Protein AF-0000000073348217 (afdb_homodimer)

InterPro domains:
  IPR054722 Retrovirus-related Pol polyprotein from transposon TNT 1-94-like, beta-barrel domain [PF22936] (3-77)

pLDDT: mean 80.41, std 12.38, range [41.16, 94.31]

Foldseek 3Di:
DFKPAWEDQDPVQFAPWDFDPDDWIQTPVRDTAGFGTWTKGWKQWPVRDIDIDGRYTHRNVDPDTTDDPVSLVVVQWDWDDDDQKIFIDRVPGTGWMWGQDPVRDIDIDIDTDD/DFKPAWEDQDPVQFAPWDFDADDWIQTPVRDTAGFGTWTKGWKQWPVRDIDIDGRYTHRNVDPDTTDDPVSLVVVQWDWDDDDQKIFIDRVPGTGWMWGQDPVRDTDIDIDTDD

Structure (mmCIF, N/CA/C/O backbone):
data_AF-0000000073348217-model_v1
#
loop_
_entity.id
_entity.type
_entity.pdbx_description
1 polymer 'Retrovirus-related Pol polyprotein from transposon TNT 1-94-like beta-barrel domain-containing protein'
#
loop_
_atom_site.group_PDB
_atom_site.id
_atom_site.type_symbol
_atom_site.label_atom_id
_atom_site.label_alt_id
_atom_site.label_comp_id
_atom_site.label_asym_id
_atom_site.label_entity_id
_atom_site.label_seq_id
_atom_site.pdbx_PDB_ins_code
_atom_site.Cartn_x
_atom_site.Cartn_y
_atom_site.Cartn_z
_atom_site.occupancy
_atom_site.B_iso_or_equiv
_atom_site.auth_seq_id
_atom_site.auth_comp_id
_atom_site.auth_asym_id
_atom_site.auth_atom_id
_atom_site.pdbx_PDB_model_num
ATOM 1 N N . PHE A 1 1 ? -1.375 -0.386 -4.598 1 51.56 1 PHE A N 1
ATOM 2 C CA . PHE A 1 1 ? -0.758 0.33 -3.486 1 51.56 1 PHE A CA 1
ATOM 3 C C . PHE A 1 1 ? -1.473 1.651 -3.23 1 51.56 1 PHE A C 1
ATOM 5 O O . PHE A 1 1 ? -1.98 2.279 -4.16 1 51.56 1 PHE A O 1
ATOM 12 N N . THR A 1 2 ? -1.825 2.182 -1.93 1 64.12 2 THR A N 1
ATOM 13 C CA . THR A 1 2 ? -2.072 2.801 -0.633 1 64.12 2 THR A CA 1
ATOM 14 C C . THR A 1 2 ? -3.355 3.627 -0.664 1 64.12 2 THR A C 1
ATOM 16 O O . THR A 1 2 ? -4.434 3.1 -0.943 1 64.12 2 THR A O 1
ATOM 19 N N . CYS A 1 3 ? -3.445 4.656 -0.317 1 73.25 3 CYS A N 1
ATOM 20 C CA . CYS A 1 3 ? -4.512 5.633 -0.139 1 73.25 3 CYS A CA 1
ATOM 21 C C . CYS A 1 3 ? -4.125 6.977 -0.742 1 73.25 3 CYS A C 1
ATOM 23 O O . CYS A 1 3 ? -2.941 7.293 -0.862 1 73.25 3 CYS A O 1
ATOM 25 N N . SER A 1 4 ? -5.137 7.707 -1.238 1 79 4 SER A N 1
ATOM 26 C CA . SER A 1 4 ? -4.914 8.961 -1.96 1 79 4 SER A CA 1
ATOM 27 C C . SER A 1 4 ? -4.324 10.023 -1.046 1 79 4 SER A C 1
ATOM 29 O O . SER A 1 4 ? -3.592 10.906 -1.503 1 79 4 SER A O 1
ATOM 31 N N . PHE A 1 5 ? -4.633 9.984 0.244 1 84.25 5 PHE A N 1
ATOM 32 C CA . PHE A 1 5 ? -4.129 10.945 1.218 1 84.25 5 PHE A CA 1
ATOM 33 C C . PHE A 1 5 ? -3.738 10.25 2.516 1 84.25 5 PHE A C 1
ATOM 35 O O . PHE A 1 5 ? -4.254 9.172 2.826 1 84.25 5 PHE A O 1
ATOM 42 N N . HIS A 1 6 ? -2.832 10.898 3.242 1 85.75 6 HIS A N 1
ATOM 43 C CA . HIS A 1 6 ? -2.621 10.453 4.613 1 85.75 6 HIS A CA 1
ATOM 44 C C . HIS A 1 6 ? -3.895 10.594 5.441 1 85.75 6 HIS A C 1
ATOM 46 O O . HIS A 1 6 ? -4.621 11.586 5.309 1 85.75 6 HIS A O 1
ATOM 52 N N . VAL A 1 7 ? -4.105 9.633 6.23 1 86.81 7 VAL A N 1
ATOM 53 C CA . VAL A 1 7 ? -5.289 9.641 7.082 1 86.81 7 VAL A CA 1
ATOM 54 C C . VAL A 1 7 ? -4.871 9.531 8.547 1 86.81 7 VAL A C 1
ATOM 56 O O . VAL A 1 7 ? -4 8.734 8.898 1 86.81 7 VAL A O 1
ATOM 59 N N . CYS A 1 8 ? -5.438 10.398 9.352 1 88.31 8 CYS A N 1
ATOM 60 C CA . CYS A 1 8 ? -5.195 10.367 10.789 1 88.31 8 CYS A CA 1
ATOM 61 C C . CYS A 1 8 ? -6.512 10.336 11.562 1 88.31 8 CYS A C 1
ATOM 63 O O . CYS A 1 8 ? -7.438 11.086 11.234 1 88.31 8 CYS A O 1
ATOM 65 N N . SER A 1 9 ? -6.598 9.508 12.539 1 87.69 9 SER A N 1
ATOM 66 C CA . SER A 1 9 ? -7.816 9.398 13.336 1 87.69 9 SER A CA 1
ATOM 67 C C . SER A 1 9 ? -7.688 10.156 14.648 1 87.69 9 SER A C 1
ATOM 69 O O . SER A 1 9 ? -8.688 10.484 15.289 1 87.69 9 SER A O 1
ATOM 71 N N . LYS A 1 10 ? -6.5 10.484 15.023 1 86.56 10 LYS A N 1
ATOM 72 C CA . LYS A 1 10 ? -6.25 11.07 16.344 1 86.56 10 LYS A CA 1
ATOM 73 C C . LYS A 1 10 ? -6.238 12.594 16.281 1 86.56 10 LYS A C 1
ATOM 75 O O . LYS A 1 10 ? -5.27 13.188 15.789 1 86.56 10 LYS A O 1
ATOM 80 N N . LYS A 1 11 ? -7.137 13.078 16.938 1 83.5 11 LYS A N 1
ATOM 81 C CA . LYS A 1 11 ? -7.285 14.531 16.891 1 83.5 11 LYS A CA 1
ATOM 82 C C . LYS A 1 11 ? -6.129 15.219 17.594 1 83.5 11 LYS A C 1
ATOM 84 O O . LYS A 1 11 ? -5.734 16.328 17.219 1 83.5 11 LYS A O 1
ATOM 89 N N . GLU A 1 12 ? -5.586 14.531 18.578 1 83.69 12 GLU A N 1
ATOM 90 C CA . GLU A 1 12 ? -4.535 15.125 19.391 1 83.69 12 GLU A CA 1
ATOM 91 C C . GLU A 1 12 ? -3.266 15.359 18.578 1 83.69 12 GLU A C 1
ATOM 93 O O . GLU A 1 12 ? -2.375 16.094 19 1 83.69 12 GLU A O 1
ATOM 98 N N . TRP A 1 13 ? -3.176 14.773 17.469 1 82.75 13 TRP A N 1
ATOM 99 C CA . TRP A 1 13 ? -1.986 14.898 16.625 1 82.75 13 TRP A CA 1
ATOM 100 C C . TRP A 1 13 ? -2.18 15.977 15.562 1 82.75 13 TRP A C 1
ATOM 102 O O . TRP A 1 13 ? -1.245 16.312 14.828 1 82.75 13 TRP A O 1
ATOM 112 N N . LEU A 1 14 ? -3.342 16.547 15.508 1 85.44 14 LEU A N 1
ATOM 113 C CA . LEU A 1 14 ? -3.697 17.406 14.383 1 85.44 14 LEU A CA 1
ATOM 114 C C . LEU A 1 14 ? -3.422 18.875 14.703 1 85.44 14 LEU A C 1
ATOM 116 O O . LEU A 1 14 ? -3.707 19.328 15.812 1 85.44 14 LEU A O 1
ATOM 120 N N . ASP A 1 15 ? -2.789 19.453 13.766 1 88.5 15 ASP A N 1
ATOM 121 C CA . ASP A 1 15 ? -2.568 20.891 13.844 1 88.5 15 ASP A CA 1
ATOM 122 C C . ASP A 1 15 ? -3.27 21.625 12.695 1 88.5 15 ASP A C 1
ATOM 124 O O . ASP A 1 15 ? -3.523 21.031 11.641 1 88.5 15 ASP A O 1
ATOM 128 N N . ASN A 1 16 ? -3.678 22.922 12.914 1 91.06 16 ASN A N 1
ATOM 129 C CA . ASN A 1 16 ? -4.336 23.734 11.898 1 91.06 16 ASN A CA 1
ATOM 130 C C . ASN A 1 16 ? -5.527 23 11.281 1 91.06 16 ASN A C 1
ATOM 132 O O . ASN A 1 16 ? -5.648 22.938 10.055 1 91.06 16 ASN A O 1
ATOM 136 N N . TYR A 1 17 ? -6.258 22.531 12.125 1 90.25 17 TYR A N 1
ATOM 137 C CA . TYR A 1 17 ? -7.406 21.719 11.727 1 90.25 17 TYR A CA 1
ATOM 138 C C . TYR A 1 17 ? -8.484 22.594 11.078 1 90.25 17 TYR A C 1
ATOM 140 O O . TYR A 1 17 ? -8.898 23.609 11.648 1 90.25 17 TYR A O 1
ATOM 148 N N . GLU A 1 18 ? -8.789 22.328 9.867 1 91.25 18 GLU A N 1
ATOM 149 C CA . GLU A 1 18 ? -9.914 22.938 9.164 1 91.25 18 GLU A CA 1
ATOM 150 C C . GLU A 1 18 ? -11.008 21.906 8.883 1 91.25 18 GLU A C 1
ATOM 152 O O . GLU A 1 18 ? -10.773 20.922 8.188 1 91.25 18 GLU A O 1
ATOM 157 N N . GLU A 1 19 ? -12.109 22.234 9.492 1 87.12 19 GLU A N 1
ATOM 158 C CA . GLU A 1 19 ? -13.227 21.328 9.266 1 87.12 19 GLU A CA 1
ATOM 159 C C . GLU A 1 19 ? -13.805 21.5 7.863 1 87.12 19 GLU A C 1
ATOM 161 O O . GLU A 1 19 ? -13.906 22.609 7.359 1 87.12 19 GLU A O 1
ATOM 166 N N . PHE A 1 20 ? -13.711 20.594 6.98 1 76.94 20 PHE A N 1
ATOM 167 C CA . PHE A 1 20 ? -14.406 20.703 5.703 1 76.94 20 PHE A CA 1
ATOM 168 C C . PHE A 1 20 ? -15.344 19.516 5.496 1 76.94 20 PHE A C 1
ATOM 170 O O . PHE A 1 20 ? -15.109 18.438 6.031 1 76.94 20 PHE A O 1
ATOM 177 N N . GLY A 1 21 ? -16.594 19.484 5.785 1 64.56 21 GLY A N 1
ATOM 178 C CA . GLY A 1 21 ? -17.672 18.516 5.789 1 64.56 21 GLY A CA 1
ATOM 179 C C . GLY A 1 21 ? -17.812 17.75 4.48 1 64.56 21 GLY A C 1
ATOM 180 O O . GLY A 1 21 ? -17.734 18.344 3.402 1 64.56 21 GLY A O 1
ATOM 181 N N . GLY A 1 22 ? -17.391 16.469 4.305 1 68.5 22 GLY A N 1
ATOM 182 C CA . GLY A 1 22 ? -18.047 15.602 3.34 1 68.5 22 GLY A CA 1
ATOM 183 C C . GLY A 1 22 ? -17.125 15.094 2.254 1 68.5 22 GLY A C 1
ATOM 184 O O . GLY A 1 22 ? -17.547 14.836 1.129 1 68.5 22 GLY A O 1
ATOM 185 N N . ASP A 1 23 ? -15.797 14.977 2.615 1 81.81 23 ASP A N 1
ATOM 186 C CA . ASP A 1 23 ? -15.008 14.344 1.564 1 81.81 23 ASP A CA 1
ATOM 187 C C . ASP A 1 23 ? -14.648 12.906 1.933 1 81.81 23 ASP A C 1
ATOM 189 O O . ASP A 1 23 ? -15.016 12.422 3.008 1 81.81 23 ASP A O 1
ATOM 193 N N . TYR A 1 24 ? -14.273 12.234 0.978 1 87.25 24 TYR A N 1
ATOM 194 C CA . TYR A 1 24 ? -13.883 10.836 1.16 1 87.25 24 TYR A CA 1
ATOM 195 C C . TYR A 1 24 ? -12.477 10.594 0.623 1 87.25 24 TYR A C 1
ATOM 197 O O . TYR A 1 24 ? -12.039 11.266 -0.311 1 87.25 24 TYR A O 1
ATOM 205 N N . VAL A 1 25 ? -11.742 9.734 1.354 1 83.62 25 VAL A N 1
ATOM 206 C CA . VAL A 1 25 ? -10.492 9.195 0.828 1 83.62 25 VAL A CA 1
ATOM 207 C C . VAL A 1 25 ? -10.758 7.828 0.19 1 83.62 25 VAL A C 1
ATOM 209 O O . VAL A 1 25 ? -11.414 6.973 0.784 1 83.62 25 VAL A O 1
ATOM 212 N N . VAL A 1 26 ? -10.234 7.676 -1.021 1 80 26 VAL A N 1
ATOM 213 C CA . VAL A 1 26 ? -10.445 6.426 -1.746 1 80 26 VA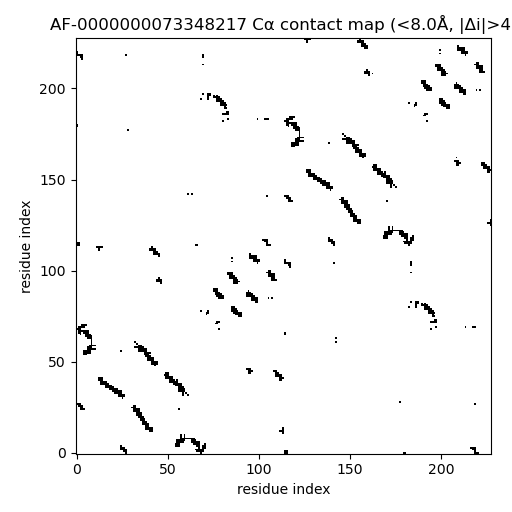L A CA 1
ATOM 214 C C . VAL A 1 26 ? -9.297 5.457 -1.446 1 80 26 VAL A C 1
ATOM 216 O O . VAL A 1 26 ? -8.133 5.848 -1.464 1 80 26 VAL A O 1
ATOM 219 N N . LEU A 1 27 ? -9.734 4.223 -1.132 1 79.25 27 LEU A N 1
ATOM 220 C CA . LEU A 1 27 ? -8.758 3.178 -0.861 1 79.25 27 LEU A CA 1
ATOM 221 C C . LEU A 1 27 ? -8.57 2.281 -2.078 1 79.25 27 LEU A C 1
ATOM 223 O O . LEU A 1 27 ? -9.18 2.512 -3.127 1 79.25 27 LEU A O 1
ATOM 227 N N . VAL A 1 28 ? -7.734 1.349 -1.987 1 72.19 28 VAL A N 1
ATOM 228 C CA . VAL A 1 28 ? -7.324 0.501 -3.102 1 72.19 28 VAL A CA 1
ATOM 229 C C . VAL A 1 28 ? -8.516 -0.319 -3.592 1 72.19 28 VAL A C 1
ATOM 231 O O . VAL A 1 28 ? -8.602 -0.653 -4.777 1 72.19 28 VAL A O 1
ATOM 234 N N . ASP A 1 29 ? -9.492 -0.614 -2.67 1 73.44 29 ASP A N 1
ATOM 235 C CA . ASP A 1 29 ? -10.648 -1.423 -3.059 1 73.44 29 ASP A CA 1
ATOM 236 C C . ASP A 1 29 ? -11.852 -0.543 -3.373 1 73.44 29 ASP A C 1
ATOM 238 O O . ASP A 1 29 ? -12.992 -1.011 -3.342 1 73.44 29 ASP A O 1
ATOM 242 N N . ASP A 1 30 ? -11.664 0.701 -3.566 1 74.5 30 ASP A N 1
ATOM 243 C CA . ASP A 1 30 ? -12.68 1.683 -3.92 1 74.5 30 ASP A CA 1
ATOM 244 C C . ASP A 1 30 ? -13.594 1.981 -2.732 1 74.5 30 ASP A C 1
ATOM 246 O O . ASP A 1 30 ? -14.602 2.67 -2.879 1 74.5 30 ASP A O 1
ATOM 250 N N . ASN A 1 31 ? -13.211 1.382 -1.626 1 77.81 31 ASN A N 1
ATOM 251 C CA . ASN A 1 31 ? -13.883 1.849 -0.421 1 77.81 31 ASN A CA 1
ATOM 252 C C . ASN A 1 31 ? -13.422 3.248 -0.024 1 77.81 31 ASN A C 1
ATOM 254 O O . ASN A 1 31 ? -12.336 3.68 -0.414 1 77.81 31 ASN A O 1
ATOM 258 N N . GLU A 1 32 ? -14.352 3.867 0.66 1 83.38 32 GLU A N 1
ATOM 259 C CA . GLU A 1 32 ? -14.062 5.254 1.014 1 83.38 32 GLU A CA 1
ATOM 260 C C . GLU A 1 32 ? -14.078 5.453 2.527 1 83.38 32 GLU A C 1
ATOM 262 O O . GLU A 1 32 ? -14.852 4.805 3.236 1 83.38 32 GLU A O 1
ATOM 267 N N . ILE A 1 33 ? -13.18 6.254 2.973 1 86.31 33 ILE A N 1
ATOM 268 C CA . ILE A 1 33 ? -13.148 6.695 4.363 1 86.31 33 ILE A CA 1
ATOM 269 C C . ILE A 1 33 ? -13.688 8.117 4.465 1 86.31 33 ILE A C 1
ATOM 271 O O . ILE A 1 33 ? -13.203 9.023 3.783 1 86.31 33 ILE A O 1
ATOM 275 N N . LYS A 1 34 ? -14.758 8.242 5.266 1 91 34 LYS A N 1
ATOM 276 C CA . LYS A 1 34 ? -15.289 9.586 5.477 1 91 34 LYS A CA 1
ATOM 277 C C . LYS A 1 34 ? -14.305 10.445 6.27 1 91 34 LYS A C 1
ATOM 279 O O . LYS A 1 34 ? -13.781 10.008 7.297 1 91 34 LYS A O 1
ATOM 284 N N . VAL A 1 35 ? -14.055 11.586 5.707 1 92.88 35 VAL A N 1
ATOM 285 C CA . VAL A 1 35 ? -13.125 12.5 6.379 1 92.88 35 VAL A CA 1
ATOM 286 C C . VAL A 1 35 ? -13.875 13.75 6.828 1 92.88 35 VAL A C 1
ATOM 288 O O . VAL A 1 35 ? -14.805 14.203 6.156 1 92.88 35 VAL A O 1
ATOM 291 N N . HIS A 1 36 ? -13.461 14.258 7.914 1 93.38 36 HIS A N 1
ATOM 292 C CA . HIS A 1 36 ? -14.188 15.359 8.531 1 93.38 36 HIS A CA 1
ATOM 293 C C . HIS A 1 36 ? -13.391 16.656 8.469 1 93.38 36 HIS A C 1
ATOM 295 O O . HIS A 1 36 ? -13.906 17.734 8.781 1 93.38 36 HIS A O 1
ATOM 301 N N . GLY A 1 37 ? -12.172 16.547 8.062 1 92.56 37 GLY A N 1
ATOM 302 C CA . GLY A 1 37 ? -11.359 17.75 7.996 1 92.56 37 GLY A CA 1
ATOM 303 C C . GLY A 1 37 ? -9.977 17.5 7.434 1 92.56 37 GLY A C 1
ATOM 304 O O . GLY A 1 37 ? -9.625 16.359 7.102 1 92.56 37 GLY A O 1
ATOM 305 N N . ILE A 1 38 ? -9.344 18.672 7.215 1 92.88 38 ILE A N 1
ATOM 306 C CA . ILE A 1 38 ? -7.961 18.688 6.742 1 92.88 38 ILE A CA 1
ATOM 307 C C . ILE A 1 38 ? -7.059 19.328 7.793 1 92.88 38 ILE A C 1
ATOM 309 O O . ILE A 1 38 ? -7.465 20.266 8.477 1 92.88 38 ILE A O 1
ATOM 313 N N . CYS A 1 39 ? -5.938 18.703 7.914 1 91.5 39 CYS A N 1
ATOM 314 C CA . CYS A 1 39 ? -5.059 19.188 8.984 1 91.5 39 CYS A CA 1
ATOM 315 C C . CYS A 1 39 ? -3.596 19 8.602 1 91.5 39 CYS A C 1
ATOM 317 O O . CYS A 1 39 ? -3.285 18.547 7.5 1 91.5 39 CYS A O 1
ATOM 319 N N . ILE A 1 40 ? -2.752 19.531 9.469 1 90.56 40 ILE A N 1
ATOM 320 C CA . ILE A 1 40 ? -1.312 19.312 9.43 1 90.56 40 ILE A CA 1
ATOM 321 C C . ILE A 1 40 ? -0.897 18.406 10.594 1 90.56 40 ILE A C 1
ATOM 323 O O . ILE A 1 40 ? -1.401 18.547 11.711 1 90.56 40 ILE A O 1
ATOM 327 N N . VAL A 1 41 ? -0.092 17.422 10.297 1 87.75 41 VAL A N 1
ATOM 328 C CA . VAL A 1 41 ? 0.475 16.609 11.359 1 87.75 41 VAL A CA 1
ATOM 329 C C . VAL A 1 41 ? 1.992 16.766 11.391 1 87.75 41 VAL A C 1
ATOM 331 O O . VAL A 1 41 ? 2.635 16.875 10.344 1 87.75 41 VAL A O 1
ATOM 334 N N . LYS A 1 42 ? 2.514 16.844 12.609 1 82.81 42 LYS A N 1
ATOM 335 C CA . LYS A 1 42 ? 3.957 16.875 12.828 1 82.81 42 LYS A CA 1
ATOM 336 C C . LYS A 1 42 ? 4.469 15.516 13.281 1 82.81 42 LYS A C 1
ATOM 338 O O . LYS A 1 42 ? 3.967 14.953 14.258 1 82.81 42 LYS A O 1
ATOM 343 N N . ILE A 1 43 ? 5.34 14.984 12.5 1 78.62 43 ILE A N 1
ATOM 344 C CA . ILE A 1 43 ? 5.879 13.672 12.852 1 78.62 43 ILE A CA 1
ATOM 345 C C . ILE A 1 43 ? 7.375 13.781 13.125 1 78.62 43 ILE A C 1
ATOM 347 O O . ILE A 1 43 ? 8.102 14.445 12.383 1 78.62 43 ILE A O 1
ATOM 351 N N . LYS A 1 44 ? 7.789 13.258 14.211 1 79.38 44 LYS A N 1
ATOM 352 C CA . LYS A 1 44 ? 9.219 13.172 14.516 1 79.38 44 LYS A CA 1
ATOM 353 C C . LYS A 1 44 ? 9.852 11.945 13.859 1 79.38 44 LYS A C 1
ATOM 355 O O . LYS A 1 44 ? 9.5 10.812 14.188 1 79.38 44 LYS A O 1
ATOM 360 N N . MET A 1 45 ? 10.734 12.211 13 1 74.38 45 MET A N 1
ATOM 361 C CA . MET A 1 45 ? 11.414 11.141 12.281 1 74.38 45 MET A CA 1
ATOM 362 C C . MET A 1 45 ? 12.562 10.57 13.109 1 74.38 45 MET A C 1
ATOM 364 O O . MET A 1 45 ? 12.953 11.148 14.125 1 74.38 45 MET A O 1
ATOM 368 N N . HIS A 1 46 ? 12.977 9.375 12.789 1 72.44 46 HIS A N 1
ATOM 369 C CA . HIS A 1 46 ? 13.984 8.625 13.523 1 72.44 46 HIS A CA 1
ATOM 370 C C . HIS A 1 46 ? 15.273 9.438 13.672 1 72.44 46 HIS A C 1
ATOM 372 O O . HIS A 1 46 ? 16.016 9.266 14.641 1 72.44 46 HIS A O 1
ATOM 378 N N . GLU A 1 47 ? 15.547 10.352 12.711 1 71.44 47 GLU A N 1
ATOM 379 C CA . GLU A 1 47 ? 16.781 11.133 12.773 1 71.44 47 GLU A CA 1
ATOM 380 C C . GLU A 1 47 ? 16.594 12.375 13.633 1 71.44 47 GLU A C 1
ATOM 382 O O . GLU A 1 47 ? 17.5 13.219 13.711 1 71.44 47 GLU A O 1
ATOM 387 N N . GLY A 1 48 ? 15.5 12.453 14.336 1 72.56 48 GLY A N 1
ATOM 388 C CA . GLY A 1 48 ? 15.266 13.578 15.227 1 72.56 48 GLY A CA 1
ATOM 389 C C . GLY A 1 48 ? 14.664 14.773 14.523 1 72.56 48 GLY A C 1
ATOM 390 O O . GLY A 1 48 ? 14.258 15.742 15.172 1 72.56 48 GLY A O 1
ATOM 391 N N . THR A 1 49 ? 14.586 14.688 13.219 1 73.88 49 THR A N 1
ATOM 392 C CA . THR A 1 49 ? 14.023 15.805 12.469 1 73.88 49 THR A CA 1
ATOM 393 C C . THR A 1 49 ? 12.5 15.773 12.516 1 73.88 49 THR A C 1
ATOM 395 O O . THR A 1 49 ? 11.898 14.695 12.523 1 73.88 49 THR A O 1
ATOM 398 N N . MET A 1 50 ? 11.984 17.016 12.68 1 79.12 50 MET A N 1
ATOM 399 C CA . MET A 1 50 ? 10.531 17.172 12.641 1 79.12 50 MET A CA 1
ATOM 400 C C . MET A 1 50 ? 10.055 17.484 11.227 1 79.12 50 MET A C 1
ATOM 402 O O . MET A 1 50 ? 10.641 18.328 10.547 1 79.12 50 MET A O 1
ATOM 406 N N . LYS A 1 51 ? 9.047 16.656 10.812 1 79.44 51 LYS A N 1
ATOM 407 C CA . LYS A 1 51 ? 8.445 16.938 9.508 1 79.44 51 LYS A CA 1
ATOM 408 C C . LYS A 1 51 ? 6.953 17.219 9.641 1 79.44 51 LYS A C 1
ATOM 410 O O . LYS A 1 51 ? 6.266 16.594 10.445 1 79.44 51 LYS A O 1
ATOM 415 N N . MET A 1 52 ? 6.586 18.203 8.836 1 84.25 52 MET A N 1
ATOM 416 C CA . MET A 1 52 ? 5.164 18.547 8.812 1 84.25 52 MET A CA 1
ATOM 417 C C . MET A 1 52 ? 4.5 18.016 7.543 1 84.25 52 MET A C 1
ATOM 419 O O . MET A 1 52 ? 4.988 18.25 6.438 1 84.25 52 MET A O 1
ATOM 423 N N . PHE A 1 53 ? 3.465 17.25 7.785 1 84.44 53 PHE A N 1
ATOM 424 C CA . PHE A 1 53 ? 2.668 16.766 6.66 1 84.44 53 PHE A CA 1
ATOM 425 C C . PHE A 1 53 ? 1.341 17.516 6.586 1 84.44 53 PHE A C 1
ATOM 427 O O . PHE A 1 53 ? 0.527 17.438 7.508 1 84.44 53 PHE A O 1
ATOM 434 N N . GLY A 1 54 ? 1.195 18.203 5.508 1 88.12 54 GLY A N 1
ATOM 435 C CA . GLY A 1 54 ? -0.056 18.891 5.25 1 88.12 54 GLY A CA 1
ATOM 436 C C . GLY A 1 54 ? -1.062 18.047 4.492 1 88.12 54 GLY A C 1
ATOM 437 O O . GLY A 1 54 ? -0.745 16.938 4.055 1 88.12 54 GLY A O 1
ATOM 438 N N . ASP A 1 55 ? -2.229 18.562 4.461 1 87.75 55 ASP A N 1
ATOM 439 C CA . ASP A 1 55 ? -3.312 17.953 3.695 1 87.75 55 ASP A CA 1
ATOM 440 C C . ASP A 1 55 ? -3.615 16.547 4.191 1 87.75 55 ASP A C 1
ATOM 442 O O . ASP A 1 55 ? -3.934 15.648 3.4 1 87.75 55 ASP A O 1
ATOM 446 N N . VAL A 1 56 ? -3.363 16.406 5.457 1 90.19 56 VAL A N 1
ATOM 447 C CA . VAL A 1 56 ? -3.756 15.148 6.098 1 90.19 56 VAL A CA 1
ATOM 448 C C . VAL A 1 56 ? -5.258 15.156 6.363 1 90.19 56 VAL A C 1
ATOM 450 O O . VAL A 1 56 ? -5.816 16.172 6.797 1 90.19 56 VAL A O 1
ATOM 453 N N . ARG A 1 57 ? -5.844 14.008 6.047 1 91.62 57 ARG A N 1
ATOM 454 C CA . ARG A 1 57 ? -7.285 13.875 6.234 1 91.62 57 ARG A CA 1
ATOM 455 C C . ARG A 1 57 ? -7.609 13.297 7.609 1 91.62 57 ARG A C 1
ATOM 457 O O . ARG A 1 57 ? -7.047 12.273 8.008 1 91.62 57 ARG A O 1
ATOM 464 N N . HIS A 1 58 ? -8.477 14.016 8.297 1 93.06 58 HIS A N 1
ATOM 465 C CA . HIS A 1 58 ? -8.922 13.539 9.602 1 93.06 58 HIS A CA 1
ATOM 466 C C . HIS A 1 58 ? -10.125 12.617 9.477 1 93.06 58 HIS A C 1
ATOM 468 O O . HIS A 1 58 ? -11.18 13.031 8.977 1 93.06 58 HIS A O 1
ATOM 474 N N . ALA A 1 59 ? -9.992 11.414 9.875 1 92.12 59 ALA A N 1
ATOM 475 C CA . ALA A 1 59 ? -11.078 10.43 9.883 1 92.12 59 ALA A CA 1
ATOM 476 C C . ALA A 1 59 ? -11.273 9.836 11.273 1 92.12 59 ALA A C 1
ATOM 478 O O . ALA A 1 59 ? -10.781 8.742 11.562 1 92.12 59 ALA A O 1
ATOM 479 N N . PRO A 1 60 ? -12.078 10.508 12.062 1 90.31 60 PRO A N 1
ATOM 480 C CA . PRO A 1 60 ? -12.172 10.117 13.469 1 90.31 60 PRO A CA 1
ATOM 481 C C . PRO A 1 60 ? -12.828 8.75 13.664 1 90.31 60 PRO A C 1
ATOM 483 O O . PRO A 1 60 ? -12.617 8.094 14.688 1 90.31 60 PRO A O 1
ATOM 486 N N . LYS A 1 61 ? -13.617 8.266 12.656 1 88.31 61 LYS A N 1
ATOM 487 C CA . LYS A 1 61 ? -14.312 6.992 12.797 1 88.31 61 LYS A CA 1
ATOM 488 C C . LYS A 1 61 ? -13.469 5.848 12.242 1 88.31 61 LYS A C 1
ATOM 490 O O . LYS A 1 61 ? -13.867 4.684 12.305 1 88.31 61 LYS A O 1
ATOM 495 N N . PHE A 1 62 ? -12.352 6.32 11.719 1 84.12 62 PHE A N 1
ATOM 496 C CA . PHE A 1 62 ? -11.406 5.328 11.219 1 84.12 62 PHE A CA 1
ATOM 497 C C . PHE A 1 62 ? -10.406 4.945 12.305 1 84.12 62 PHE A C 1
ATOM 499 O O . PHE A 1 62 ? -9.828 5.816 12.961 1 84.12 62 PHE A O 1
ATOM 506 N N . GLU A 1 63 ? -10.125 3.707 12.562 1 78.44 63 GLU A N 1
ATOM 507 C CA . GLU A 1 63 ? -9.375 3.221 13.719 1 78.44 63 GLU A CA 1
ATOM 508 C C . GLU A 1 63 ? -7.875 3.24 13.453 1 78.44 63 GLU A C 1
ATOM 510 O O . GLU A 1 63 ? -7.07 3.072 14.375 1 78.44 63 GLU A O 1
ATO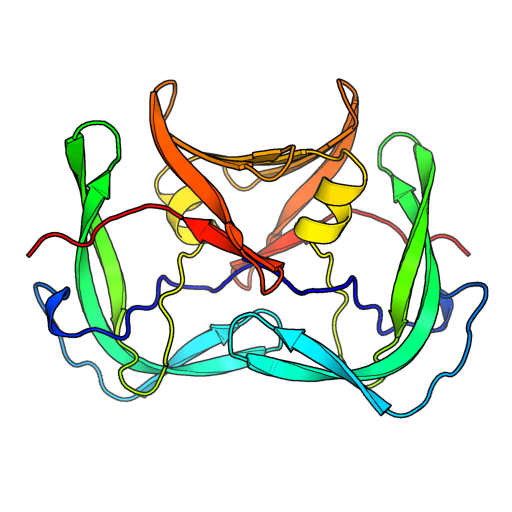M 515 N N . ARG A 1 64 ? -7.484 3.553 12.289 1 76.06 64 ARG A N 1
ATOM 516 C CA . ARG A 1 64 ? -6.059 3.471 11.984 1 76.06 64 ARG A CA 1
ATOM 517 C C . ARG A 1 64 ? -5.566 4.754 11.328 1 76.06 64 ARG A C 1
ATOM 519 O O . ARG A 1 64 ? -6.367 5.566 10.859 1 76.06 64 ARG A O 1
ATOM 526 N N . ASN A 1 65 ? -4.199 4.871 11.477 1 79.12 65 ASN A N 1
ATOM 527 C CA . ASN A 1 65 ? -3.527 5.898 10.688 1 79.12 65 ASN A CA 1
ATOM 528 C C . ASN A 1 65 ? -2.904 5.312 9.43 1 79.12 65 ASN A C 1
ATOM 530 O O . ASN A 1 65 ? -2.363 4.207 9.453 1 79.12 65 ASN A O 1
ATOM 534 N N . LEU A 1 66 ? -3.104 6.062 8.352 1 81.38 66 LEU A N 1
ATOM 535 C CA . LEU A 1 66 ? -2.559 5.59 7.082 1 81.38 66 LEU A CA 1
ATOM 536 C C . LEU A 1 66 ? -1.588 6.609 6.492 1 81.38 66 LEU A C 1
ATOM 538 O O . LEU A 1 66 ? -1.843 7.812 6.539 1 81.38 66 LEU A O 1
ATOM 542 N N . ILE A 1 67 ? -0.516 6.055 6.023 1 81.94 67 ILE A N 1
ATOM 543 C CA . ILE A 1 67 ? 0.439 6.883 5.293 1 81.94 67 ILE A CA 1
ATOM 544 C C . ILE A 1 67 ? 0.302 6.629 3.795 1 81.94 67 ILE A C 1
ATOM 546 O O . ILE A 1 67 ? 0.295 5.477 3.354 1 81.94 67 ILE A O 1
ATOM 550 N N . SER A 1 68 ? 0.161 7.602 3.029 1 82.5 68 SER A N 1
ATOM 551 C CA . SER A 1 68 ? 0.081 7.52 1.574 1 82.5 68 SER A CA 1
ATOM 552 C C . SER A 1 68 ? 1.468 7.547 0.941 1 82.5 68 SER A C 1
ATOM 554 O O . SER A 1 68 ? 2.154 8.57 0.979 1 82.5 68 SER A O 1
ATOM 556 N N . ILE A 1 69 ? 1.821 6.516 0.245 1 84.69 69 ILE A N 1
ATOM 557 C CA . ILE A 1 69 ? 3.107 6.453 -0.44 1 84.69 69 ILE A CA 1
ATOM 558 C C . ILE A 1 69 ? 3.139 7.477 -1.573 1 84.69 69 ILE A C 1
ATOM 560 O O . ILE A 1 69 ? 4.184 8.078 -1.848 1 84.69 69 ILE A O 1
ATOM 564 N N . GLU A 1 70 ? 2.002 7.668 -2.217 1 83.62 70 GLU A N 1
ATOM 565 C CA . GLU A 1 70 ? 1.909 8.648 -3.297 1 83.62 70 GLU A CA 1
ATOM 566 C C . GLU A 1 70 ? 2.209 10.055 -2.793 1 83.62 70 GLU A C 1
ATOM 568 O O . GLU A 1 70 ? 2.924 10.812 -3.447 1 83.62 70 GLU A O 1
ATOM 573 N N . LYS A 1 71 ? 1.633 10.367 -1.649 1 84.75 71 LYS A N 1
ATOM 574 C CA . LYS A 1 71 ? 1.868 11.695 -1.086 1 84.75 71 LYS A CA 1
ATOM 575 C C . LYS A 1 71 ? 3.322 11.852 -0.649 1 84.75 71 LYS A C 1
ATOM 577 O O . LYS A 1 71 ? 3.906 12.93 -0.803 1 84.75 71 LYS A O 1
ATOM 582 N N . LEU A 1 72 ? 3.896 10.812 -0.069 1 87.06 72 LEU A N 1
ATOM 583 C CA . LEU A 1 72 ? 5.316 10.859 0.263 1 87.06 72 LEU A CA 1
ATOM 584 C C . LEU A 1 72 ? 6.16 11.078 -0.988 1 87.06 72 LEU A C 1
ATOM 586 O O . LEU A 1 72 ? 7.047 11.938 -0.999 1 87.06 72 LEU A O 1
ATOM 590 N N . ASP A 1 73 ? 5.828 10.336 -1.977 1 89.31 73 ASP A N 1
ATOM 591 C CA . ASP A 1 73 ? 6.559 10.414 -3.238 1 89.31 73 ASP A CA 1
ATOM 592 C C . ASP A 1 73 ? 6.453 11.812 -3.85 1 89.31 73 ASP A C 1
ATOM 594 O O . ASP A 1 73 ? 7.445 12.359 -4.34 1 89.31 73 ASP A O 1
ATOM 598 N N . SER A 1 74 ? 5.281 12.359 -3.818 1 88.06 74 SER A N 1
ATOM 599 C CA . SER A 1 74 ? 5.059 13.688 -4.383 1 88.06 74 SER A CA 1
ATOM 600 C C . SER A 1 74 ? 5.875 14.742 -3.648 1 88.06 74 SER A C 1
ATOM 602 O O . SER A 1 74 ? 6.102 15.836 -4.172 1 88.06 74 SER A O 1
ATOM 604 N N . ARG A 1 75 ? 6.34 14.453 -2.449 1 88.56 75 ARG A N 1
ATOM 605 C CA . ARG A 1 75 ? 7.168 15.359 -1.661 1 88.56 75 ARG A CA 1
ATOM 606 C C . ARG A 1 75 ? 8.633 14.938 -1.712 1 88.56 75 ARG A C 1
ATOM 608 O O . ARG A 1 75 ? 9.406 15.258 -0.804 1 88.56 75 ARG A O 1
ATOM 615 N N . ALA A 1 76 ? 8.969 14.047 -2.643 1 93.5 76 ALA A N 1
ATOM 616 C CA . ALA A 1 76 ? 10.336 13.656 -2.994 1 93.5 76 ALA A CA 1
ATOM 617 C C . ALA A 1 76 ? 10.906 12.672 -1.977 1 93.5 76 ALA A C 1
ATOM 619 O O . ALA A 1 76 ? 12.117 12.609 -1.78 1 93.5 76 ALA A O 1
ATOM 620 N N . TYR A 1 77 ? 9.984 12.023 -1.303 1 90 77 TYR A N 1
ATOM 621 C CA . TYR A 1 77 ? 10.438 10.898 -0.492 1 90 77 TYR A CA 1
ATOM 622 C C . TYR A 1 77 ? 10.438 9.609 -1.3 1 90 77 TYR A C 1
ATOM 624 O O . TYR A 1 77 ? 9.555 9.391 -2.137 1 90 77 TYR A O 1
ATOM 632 N N . ALA A 1 78 ? 11.445 8.875 -0.992 1 94.31 78 ALA A N 1
ATOM 633 C CA . ALA A 1 78 ? 11.5 7.527 -1.557 1 94.31 78 ALA A CA 1
ATOM 634 C C . ALA A 1 78 ? 11.133 6.477 -0.512 1 94.31 78 ALA A C 1
ATOM 636 O O . ALA A 1 78 ? 11.445 6.633 0.67 1 94.31 78 ALA A O 1
ATOM 637 N N . CYS A 1 79 ? 10.445 5.422 -0.957 1 91.88 79 CYS A N 1
ATOM 638 C CA . CYS A 1 79 ? 10.055 4.324 -0.076 1 91.88 79 CYS A CA 1
ATOM 639 C C . CYS A 1 79 ? 10.523 2.986 -0.631 1 91.88 79 CYS A C 1
ATOM 641 O O . CYS A 1 79 ? 10.391 2.725 -1.828 1 91.88 79 CYS A O 1
ATOM 643 N N . SER A 1 80 ? 11.047 2.201 0.259 1 93.38 80 SER A N 1
ATOM 644 C CA . SER A 1 80 ? 11.469 0.877 -0.178 1 93.38 80 SER A CA 1
ATOM 645 C C . SER A 1 80 ? 11.133 -0.185 0.862 1 93.38 80 SER A C 1
ATOM 647 O O . SER A 1 80 ? 11.188 0.078 2.064 1 93.38 80 SER A O 1
ATOM 649 N N . VAL A 1 81 ? 10.781 -1.356 0.378 1 90.62 81 VAL A N 1
ATOM 650 C CA . VAL A 1 81 ? 10.5 -2.521 1.211 1 90.62 81 VAL A CA 1
ATOM 651 C C . VAL A 1 81 ? 11.414 -3.678 0.809 1 90.62 81 VAL A C 1
ATOM 653 O O . VAL A 1 81 ? 11.5 -4.027 -0.371 1 90.62 81 VAL A O 1
ATOM 656 N N . GLU A 1 82 ? 12.086 -4.195 1.845 1 93.88 82 GLU A N 1
ATOM 657 C CA . GLU A 1 82 ? 12.953 -5.352 1.62 1 93.88 82 GLU A CA 1
ATOM 658 C C . GLU A 1 82 ? 13.242 -6.086 2.926 1 93.88 82 GLU A C 1
ATOM 660 O O . GLU A 1 82 ? 13.641 -5.473 3.916 1 93.88 82 GLU A O 1
ATOM 665 N N . GLY A 1 83 ? 13.023 -7.379 2.84 1 91.5 83 GLY A N 1
ATOM 666 C CA . GLY A 1 83 ? 13.414 -8.195 3.977 1 91.5 83 GLY A CA 1
ATOM 667 C C . GLY A 1 83 ? 12.625 -7.887 5.234 1 91.5 83 GLY A C 1
ATOM 668 O O . GLY A 1 83 ? 13.188 -7.859 6.332 1 91.5 83 GLY A O 1
ATOM 669 N N . GLY A 1 84 ? 11.43 -7.484 5.086 1 85.81 84 GLY A N 1
ATOM 670 C CA . GLY A 1 84 ? 10.57 -7.203 6.223 1 85.81 84 GLY A CA 1
ATOM 671 C C . GLY A 1 84 ? 10.688 -5.77 6.715 1 85.81 84 GLY A C 1
ATOM 672 O O . GLY A 1 84 ? 9.977 -5.371 7.641 1 85.81 84 GLY A O 1
ATOM 673 N N . ASP A 1 85 ? 11.609 -5.008 6.055 1 88.88 85 ASP A N 1
ATOM 674 C CA . ASP A 1 85 ? 11.805 -3.625 6.477 1 88.88 85 ASP A CA 1
ATOM 675 C C . ASP A 1 85 ? 11.258 -2.65 5.438 1 88.88 85 ASP A C 1
ATOM 677 O O . ASP A 1 85 ? 11.359 -2.893 4.234 1 88.88 85 ASP A O 1
ATOM 681 N N . ILE A 1 86 ? 10.703 -1.618 5.934 1 86.88 86 ILE A N 1
ATOM 682 C CA . ILE A 1 86 ? 10.359 -0.487 5.082 1 86.88 86 ILE A CA 1
ATOM 683 C C . ILE A 1 86 ? 11.219 0.717 5.445 1 86.88 86 ILE A C 1
ATOM 685 O O . ILE A 1 86 ? 11.484 0.971 6.621 1 86.88 86 ILE A O 1
ATOM 689 N N . LYS A 1 87 ? 11.727 1.363 4.441 1 90.25 87 LYS A N 1
ATOM 690 C CA . LYS A 1 87 ? 12.555 2.557 4.613 1 90.25 87 LYS A CA 1
ATOM 691 C C . LYS A 1 87 ? 11.992 3.732 3.822 1 90.25 87 LYS A C 1
ATOM 693 O O . LYS A 1 87 ? 11.562 3.57 2.676 1 90.25 87 LYS A O 1
ATOM 698 N N . VAL A 1 88 ? 11.922 4.812 4.469 1 88.31 88 VAL A N 1
ATOM 699 C CA . VAL A 1 88 ? 11.539 6.066 3.822 1 88.31 88 VAL A CA 1
ATOM 700 C C . VAL A 1 88 ? 12.719 7.039 3.846 1 88.31 88 VAL A C 1
ATOM 702 O O . VAL A 1 88 ? 13.32 7.27 4.898 1 88.31 88 VAL A O 1
ATOM 705 N N . SER A 1 89 ? 13.031 7.512 2.709 1 93.38 89 SER A N 1
ATOM 706 C CA . SER A 1 89 ? 14.188 8.398 2.613 1 93.38 89 SER A CA 1
ATOM 707 C C . SER A 1 89 ? 13.859 9.664 1.836 1 93.38 89 SER A C 1
ATOM 709 O O . SER A 1 89 ? 12.938 9.672 1.011 1 93.38 89 SER A O 1
ATOM 711 N N . HIS A 1 90 ? 14.547 10.641 2.188 1 90.38 90 HIS A N 1
ATOM 712 C CA . HIS A 1 90 ? 14.594 11.883 1.423 1 90.38 90 HIS A CA 1
ATOM 713 C C . HIS A 1 90 ? 16 12.164 0.917 1 90.38 90 HIS A C 1
ATOM 715 O O . HIS A 1 90 ? 16.922 12.398 1.712 1 90.38 90 HIS A O 1
ATOM 721 N N . ASP A 1 91 ? 16.203 12.023 -0.431 1 88.75 91 ASP A N 1
ATOM 722 C CA . ASP A 1 91 ? 17.547 12.023 -1.01 1 88.75 91 ASP A CA 1
ATOM 723 C C . ASP A 1 91 ? 18.391 10.898 -0.435 1 88.75 91 ASP A C 1
ATOM 725 O O . ASP A 1 91 ? 18.031 9.727 -0.534 1 88.75 91 ASP A O 1
ATOM 729 N N . VAL A 1 92 ? 19.484 11.234 0.277 1 86.12 92 VAL A N 1
ATOM 730 C CA . VAL A 1 92 ? 20.391 10.188 0.743 1 86.12 92 VAL A CA 1
ATOM 731 C C . VAL A 1 92 ? 20.109 9.883 2.215 1 86.12 92 VAL A C 1
ATOM 733 O O . VAL A 1 92 ? 20.656 8.922 2.77 1 86.12 92 VAL A O 1
ATOM 736 N N . LEU A 1 93 ? 19.203 10.578 2.791 1 86.25 93 LEU A N 1
ATOM 737 C CA . LEU A 1 93 ? 18.969 10.461 4.227 1 86.25 93 LEU A CA 1
ATOM 738 C C . LEU A 1 93 ? 17.766 9.57 4.504 1 86.25 93 LEU A C 1
ATOM 740 O O . LEU A 1 93 ? 16.672 9.836 4.02 1 86.25 93 LEU A O 1
ATOM 744 N N . VAL A 1 94 ? 18.016 8.531 5.238 1 87.19 94 VAL A N 1
ATOM 745 C CA . VAL A 1 94 ? 16.906 7.711 5.719 1 87.19 94 VAL A CA 1
ATOM 746 C C . VAL A 1 94 ? 16.172 8.438 6.84 1 87.19 94 VAL A C 1
ATOM 748 O O . VAL A 1 94 ? 16.75 8.711 7.895 1 87.19 94 VAL A O 1
ATOM 751 N N . VAL A 1 95 ? 14.883 8.672 6.59 1 84.38 95 VAL A N 1
ATOM 752 C CA . VAL A 1 95 ? 14.141 9.516 7.516 1 84.38 95 VAL A CA 1
ATOM 753 C C . VAL A 1 95 ? 13.375 8.648 8.508 1 84.38 95 VAL A C 1
ATOM 755 O O . VAL A 1 95 ? 13.109 9.062 9.641 1 84.38 95 VAL A O 1
ATOM 758 N N . THR A 1 96 ? 12.945 7.496 8.109 1 82.12 96 THR A N 1
ATOM 759 C CA . THR A 1 96 ? 12.234 6.594 9.008 1 82.12 96 THR A CA 1
ATOM 760 C C . THR A 1 96 ? 12.281 5.16 8.484 1 82.12 96 THR A C 1
ATOM 762 O O . THR A 1 96 ? 12.484 4.938 7.285 1 82.12 96 THR A O 1
ATOM 765 N N . LYS A 1 97 ? 12.234 4.312 9.461 1 82.69 97 LYS A N 1
ATOM 766 C CA . LYS A 1 97 ? 12.164 2.883 9.172 1 82.69 97 LYS A CA 1
ATOM 767 C C . LYS A 1 97 ? 10.969 2.24 9.875 1 82.69 97 LYS A C 1
ATOM 769 O O . LYS A 1 97 ? 10.445 2.793 10.844 1 82.69 97 LYS A O 1
ATOM 774 N N . GLY A 1 98 ? 10.508 1.224 9.195 1 80.38 98 GLY A N 1
ATOM 775 C CA . GLY A 1 98 ? 9.438 0.444 9.797 1 80.38 98 GLY A CA 1
ATOM 776 C C . GLY A 1 98 ? 9.555 -1.044 9.516 1 80.38 98 GLY A C 1
ATOM 777 O O . GLY A 1 98 ? 10.508 -1.488 8.883 1 80.38 98 GLY A O 1
ATOM 778 N N . LYS A 1 99 ? 8.578 -1.736 10.203 1 79.38 99 LYS A N 1
ATOM 779 C CA . LYS A 1 99 ? 8.609 -3.189 10.07 1 79.38 99 LYS A CA 1
ATOM 780 C C . LYS A 1 99 ? 7.238 -3.738 9.703 1 79.38 99 LYS A C 1
ATOM 782 O O . LYS A 1 99 ? 6.215 -3.109 9.992 1 79.38 99 LYS A O 1
ATOM 787 N N . LEU A 1 100 ? 7.293 -4.812 9.102 1 68.75 100 LEU A N 1
ATOM 788 C CA . LEU A 1 100 ? 6.082 -5.586 8.844 1 68.75 100 LEU A CA 1
ATOM 789 C C . LEU A 1 100 ? 5.398 -5.977 10.148 1 68.75 100 LEU A C 1
ATOM 791 O O . LEU A 1 100 ? 6.051 -6.445 11.086 1 68.75 100 LEU A O 1
ATOM 795 N N . MET A 1 101 ? 4.113 -5.648 10.078 1 67.12 101 MET A N 1
ATOM 796 C CA . MET A 1 101 ? 3.334 -5.965 11.273 1 67.12 101 MET A CA 1
ATOM 797 C C . MET A 1 101 ? 2.686 -7.34 11.148 1 67.12 101 MET A C 1
ATOM 799 O O . MET A 1 101 ? 2.723 -7.957 10.086 1 67.12 101 MET A O 1
ATOM 803 N N . HIS A 1 102 ? 2.17 -7.738 12.336 1 63.62 102 HIS A N 1
ATOM 804 C CA . HIS A 1 102 ? 1.55 -9.055 12.422 1 63.62 102 HIS A CA 1
ATOM 805 C C . HIS A 1 102 ? 0.356 -9.164 11.477 1 63.62 102 HIS A C 1
ATOM 807 O O . HIS A 1 102 ? 0.031 -10.25 11 1 63.62 102 HIS A O 1
ATOM 813 N N . ASN A 1 103 ? -0.242 -8.109 11.242 1 58.62 103 ASN A N 1
ATOM 814 C CA . ASN A 1 103 ? -1.415 -8.148 10.375 1 58.62 103 ASN A CA 1
ATOM 815 C C . ASN A 1 103 ? -1.028 -8.055 8.898 1 58.62 103 ASN A C 1
ATOM 817 O O . ASN A 1 103 ? -1.886 -7.836 8.047 1 58.62 103 ASN A O 1
ATOM 821 N N . LYS A 1 104 ? 0.268 -8.133 8.727 1 58.72 104 LYS A N 1
ATOM 822 C CA . LYS A 1 104 ? 0.857 -8.25 7.398 1 58.72 104 LYS A CA 1
ATOM 823 C C . LYS A 1 104 ? 0.822 -6.91 6.664 1 58.72 104 LYS A C 1
ATOM 825 O O . LYS A 1 104 ? 0.845 -6.867 5.434 1 58.72 104 LYS A O 1
ATOM 830 N N . LEU A 1 105 ? 0.575 -5.848 7.516 1 61.34 105 LEU A N 1
ATOM 831 C CA . LEU A 1 105 ? 0.732 -4.484 7.016 1 61.34 105 LEU A CA 1
ATOM 832 C C . LEU A 1 105 ? 2.025 -3.861 7.531 1 61.34 105 LEU A C 1
ATOM 834 O O . LEU A 1 105 ? 2.535 -4.258 8.578 1 61.34 105 LEU A O 1
ATOM 838 N N . TYR A 1 106 ? 2.633 -3.047 6.707 1 60.28 106 TYR A N 1
ATOM 839 C CA . TYR A 1 106 ? 3.83 -2.346 7.156 1 60.28 106 TYR A CA 1
ATOM 840 C C . TYR A 1 106 ? 3.467 -1.129 7.996 1 60.28 106 TYR A C 1
ATOM 842 O O . TYR A 1 106 ? 2.562 -0.368 7.645 1 60.28 106 TYR A O 1
ATOM 850 N N . LYS A 1 107 ? 3.934 -1.132 9.258 1 54.75 107 LYS A N 1
ATOM 851 C CA . LYS A 1 107 ? 3.795 0.034 10.125 1 54.75 107 LYS A CA 1
ATOM 852 C C . LYS A 1 107 ? 5.047 0.905 10.078 1 54.75 107 LYS A C 1
ATOM 854 O O . LYS A 1 107 ? 6.16 0.41 10.258 1 54.75 107 LYS A O 1
ATOM 859 N N . LEU A 1 108 ? 4.891 2.148 9.578 1 47.09 108 LEU A N 1
ATOM 860 C CA . LEU A 1 108 ? 5.992 3.102 9.641 1 47.09 108 LEU A CA 1
ATOM 861 C C . LEU A 1 108 ? 6.203 3.586 11.07 1 47.09 108 LEU A C 1
ATOM 863 O O . LEU A 1 108 ? 5.238 3.793 11.812 1 47.09 108 LEU A O 1
ATOM 867 N N . ILE A 1 109 ? 7.398 3.492 11.484 1 44.62 109 ILE A N 1
ATOM 868 C CA . ILE A 1 109 ? 7.75 3.99 12.812 1 44.62 109 ILE A CA 1
ATOM 869 C C . ILE A 1 109 ? 7.914 5.508 12.766 1 44.62 109 ILE A C 1
ATOM 871 O O . ILE A 1 109 ? 8.719 6.027 11.992 1 44.62 109 ILE A O 1
ATOM 875 N N . GLY A 1 110 ? 6.957 6.254 13.164 1 45.5 110 GLY A N 1
ATOM 876 C CA . GLY A 1 110 ? 6.98 7.688 13.406 1 45.5 110 GLY A CA 1
ATOM 877 C C . GLY A 1 110 ? 6.02 8.125 14.5 1 45.5 110 GLY A C 1
ATOM 878 O O . GLY A 1 110 ? 5.117 7.367 14.875 1 45.5 110 GLY A O 1
ATOM 879 N N . SER A 1 111 ? 6.57 9.016 15.375 1 41.16 111 SER A N 1
ATOM 880 C CA . SER A 1 111 ? 5.711 9.539 16.422 1 41.16 111 SER A CA 1
ATOM 881 C C . SER A 1 111 ? 5.184 10.93 16.078 1 41.16 111 SER A C 1
ATOM 883 O O . SER A 1 111 ? 5.934 11.773 15.594 1 41.16 111 SER A O 1
ATOM 885 N N . ALA A 1 112 ? 3.84 10.953 15.93 1 47.28 112 ALA A N 1
ATOM 886 C CA . ALA A 1 112 ? 3.262 12.289 15.812 1 47.28 112 ALA A CA 1
ATOM 887 C C . ALA A 1 112 ? 3.588 13.141 17.031 1 47.28 112 ALA A C 1
ATOM 889 O O . ALA A 1 112 ? 3.613 12.633 18.156 1 47.28 112 ALA A O 1
ATOM 890 N N . VAL A 1 113 ? 4.309 14.359 16.875 1 43.19 113 VAL A N 1
ATOM 891 C CA . VAL A 1 113 ? 4.621 15.25 17.984 1 43.19 113 VAL A CA 1
ATOM 892 C C . VAL A 1 113 ? 3.682 16.453 17.969 1 43.19 113 VAL A C 1
ATOM 894 O O . VAL A 1 113 ? 3.256 16.891 16.906 1 43.19 113 VAL A O 1
ATOM 897 N N . GLN A 1 114 ? 2.939 16.688 19.062 1 49.66 114 GLN A N 1
ATOM 898 C CA . GLN A 1 114 ? 2.162 17.906 19.25 1 49.66 114 GLN A CA 1
ATOM 899 C C . GLN A 1 114 ? 3.066 19.125 19.312 1 49.66 114 GLN A C 1
ATOM 901 O O . GLN A 1 114 ? 4.18 19.062 19.844 1 49.66 114 GLN A O 1
ATOM 906 N N . PHE B 1 1 ? 0.024 0.193 4.426 1 49.94 1 PHE B N 1
ATOM 907 C CA . PHE B 1 1 ? 0.46 -0.56 3.254 1 49.94 1 PHE B CA 1
ATOM 908 C C . PHE B 1 1 ? -0.101 -1.977 3.281 1 49.94 1 PHE B C 1
ATOM 910 O O . PHE B 1 1 ? -0.294 -2.553 4.352 1 49.94 1 PHE B O 1
ATOM 917 N N . THR B 1 2 ? -0.646 -2.789 2.156 1 63.44 2 THR B N 1
ATOM 918 C CA . THR B 1 2 ? -1.22 -3.477 1.006 1 63.44 2 THR B CA 1
ATOM 919 C C . THR B 1 2 ? -2.277 -4.484 1.449 1 63.44 2 THR B C 1
ATOM 921 O O . THR B 1 2 ? -3.25 -4.117 2.113 1 63.44 2 THR B O 1
ATOM 924 N N . CYS B 1 3 ? -2.357 -5.434 1.082 1 73.25 3 CYS B N 1
ATOM 925 C CA . CYS B 1 3 ? -3.242 -6.582 1.26 1 73.25 3 CYS B CA 1
ATOM 926 C C . CYS B 1 3 ? -2.453 -7.82 1.663 1 73.25 3 CYS B C 1
ATOM 928 O O . CYS B 1 3 ? -1.263 -7.93 1.363 1 73.25 3 CYS B O 1
ATOM 930 N N . SER B 1 4 ? -3.096 -8.672 2.467 1 78.88 4 SER B N 1
ATOM 931 C CA . SER B 1 4 ? -2.434 -9.836 3.037 1 78.88 4 SER B CA 1
ATOM 932 C C . SER B 1 4 ? -2.025 -10.828 1.95 1 78.88 4 SER B C 1
ATOM 934 O O . SER B 1 4 ? -1.036 -11.547 2.1 1 78.88 4 SER B O 1
ATOM 936 N N . PHE B 1 5 ? -2.777 -10.883 0.848 1 84 5 PHE B N 1
ATOM 937 C CA . PHE B 1 5 ? -2.488 -11.781 -0.266 1 84 5 PHE B CA 1
ATOM 938 C C . PHE B 1 5 ? -2.693 -11.07 -1.599 1 84 5 PHE B C 1
ATOM 940 O O . PHE B 1 5 ? -3.455 -10.102 -1.683 1 84 5 PHE B O 1
ATOM 947 N N . HIS B 1 6 ? -1.997 -11.586 -2.611 1 85.56 6 HIS B N 1
ATOM 948 C CA . HIS B 1 6 ? -2.35 -11.156 -3.959 1 85.56 6 HIS B CA 1
ATOM 949 C C . HIS B 1 6 ? -3.789 -11.531 -4.297 1 85.56 6 HIS B C 1
ATOM 951 O O . HIS B 1 6 ? -4.246 -12.625 -3.955 1 85.56 6 HIS B O 1
ATOM 957 N N . VAL B 1 7 ? -4.41 -10.641 -4.945 1 86.69 7 VAL B N 1
ATOM 958 C CA . VAL B 1 7 ? -5.797 -10.867 -5.336 1 86.69 7 VAL B CA 1
ATOM 959 C C . VAL B 1 7 ? -5.934 -10.75 -6.852 1 86.69 7 VAL B C 1
ATOM 961 O O . VAL B 1 7 ? -5.383 -9.828 -7.461 1 86.69 7 VAL B O 1
ATOM 964 N N . CYS B 1 8 ? -6.586 -11.695 -7.426 1 88.38 8 CYS B N 1
ATOM 965 C CA . CYS B 1 8 ? -6.867 -11.68 -8.852 1 88.38 8 CYS B CA 1
ATOM 966 C C . CYS B 1 8 ? -8.352 -11.891 -9.117 1 88.38 8 CYS B C 1
ATOM 968 O O . CYS B 1 8 ? -8.977 -12.758 -8.516 1 88.38 8 CYS B O 1
ATOM 970 N N . SER B 1 9 ? -8.914 -11.117 -9.984 1 87.44 9 SER B N 1
ATOM 971 C CA . SER B 1 9 ? -10.336 -11.234 -10.305 1 87.44 9 SER B CA 1
ATOM 972 C C . SER B 1 9 ? -10.547 -12 -11.602 1 87.44 9 SER B C 1
ATOM 974 O O . SER B 1 9 ? -11.641 -12.508 -11.867 1 87.44 9 SER B O 1
ATOM 976 N N . LYS B 1 10 ? -9.523 -12.148 -12.383 1 86.19 10 LYS B N 1
ATOM 977 C CA . LYS B 1 10 ? -9.648 -12.727 -13.719 1 86.19 10 LYS B CA 1
ATOM 978 C C . LYS B 1 10 ? -9.367 -14.227 -13.695 1 86.19 10 LYS B C 1
ATOM 980 O O . LYS B 1 10 ? -8.211 -14.641 -13.594 1 86.19 10 LYS B O 1
ATOM 985 N N . LYS B 1 11 ? -10.344 -14.867 -14.023 1 83.25 11 LYS B N 1
ATOM 986 C CA . LYS B 1 11 ? -10.227 -16.312 -13.969 1 83.25 11 LYS B CA 1
ATOM 987 C C . LYS B 1 11 ? -9.297 -16.844 -15.055 1 83.25 11 LYS B C 1
ATOM 989 O O . LYS B 1 11 ? -8.617 -17.859 -14.867 1 83.25 11 LYS B O 1
ATOM 994 N N . GLU B 1 12 ? -9.266 -16.109 -16.141 1 83.56 12 GLU B N 1
ATOM 995 C CA . GLU B 1 12 ? -8.484 -16.547 -17.281 1 83.56 12 GLU B CA 1
ATOM 996 C C . GLU B 1 12 ? -6.988 -16.547 -16.969 1 83.56 12 GLU B C 1
ATOM 998 O O . GLU B 1 12 ? -6.191 -17.141 -17.688 1 83.56 12 GLU B O 1
ATOM 1003 N N . TRP B 1 13 ? -6.617 -15.938 -15.922 1 82.62 13 TRP B N 1
ATOM 1004 C CA . TRP B 1 13 ? -5.211 -15.844 -15.555 1 82.62 13 TRP B CA 1
ATOM 1005 C C . TRP B 1 13 ? -4.844 -16.906 -14.523 1 82.62 13 TRP B C 1
ATOM 1007 O O . TRP B 1 13 ? -3.672 -17.062 -14.172 1 82.62 13 TRP B O 1
ATOM 1017 N N . LEU B 1 14 ? -5.797 -17.641 -14.078 1 85.44 14 LEU B N 1
ATOM 1018 C CA . LEU B 1 14 ? -5.598 -18.5 -12.922 1 85.44 14 LEU B CA 1
ATOM 1019 C C . LEU B 1 14 ? -5.203 -19.906 -13.367 1 85.44 14 LEU B C 1
ATOM 1021 O O . LEU B 1 14 ? -5.754 -20.438 -14.336 1 85.44 14 LEU B O 1
ATOM 1025 N N . ASP B 1 15 ? -4.215 -20.391 -12.703 1 88.44 15 ASP B N 1
ATOM 1026 C CA . ASP B 1 15 ? -3.797 -21.766 -12.891 1 88.44 15 ASP B CA 1
ATOM 1027 C C . ASP B 1 15 ? -3.928 -22.562 -11.594 1 88.44 15 ASP B C 1
ATOM 1029 O O . ASP B 1 15 ? -3.904 -21.984 -10.5 1 88.44 15 ASP B O 1
ATOM 1033 N N . ASN B 1 16 ? -4.156 -23.891 -11.68 1 91 16 ASN B N 1
ATOM 1034 C CA . ASN B 1 16 ? -4.281 -24.766 -10.523 1 91 16 ASN B CA 1
ATOM 1035 C C . ASN B 1 16 ? -5.285 -24.234 -9.516 1 91 16 ASN B C 1
ATOM 1037 O O . ASN B 1 16 ? -4.984 -24.156 -8.32 1 91 16 ASN B O 1
ATOM 1041 N N . TYR B 1 17 ? -6.348 -23.906 -10.039 1 90.19 17 TYR B N 1
ATOM 1042 C CA . TYR B 1 17 ? -7.402 -23.281 -9.242 1 90.19 17 TYR B CA 1
ATOM 1043 C C . TYR B 1 17 ? -8.023 -24.297 -8.289 1 90.19 17 TYR B C 1
ATOM 1045 O O . TYR B 1 17 ? -8.438 -25.375 -8.703 1 90.19 17 TYR B O 1
ATOM 1053 N N . GLU B 1 18 ? -7.941 -24.047 -7.035 1 91.19 18 GLU B N 1
ATOM 1054 C CA . GLU B 1 18 ? -8.633 -24.812 -6 1 91.19 18 GLU B CA 1
ATOM 1055 C C . GLU B 1 18 ? -9.719 -23.969 -5.332 1 91.19 18 GLU B C 1
ATOM 1057 O O . GLU B 1 18 ? -9.43 -22.922 -4.742 1 91.19 18 GLU B O 1
ATOM 1062 N N . GLU B 1 19 ? -10.891 -24.5 -5.531 1 86.88 19 GLU B N 1
ATOM 1063 C CA . GLU B 1 19 ? -11.992 -23.781 -4.914 1 86.88 19 GLU B CA 1
ATOM 1064 C C . GLU B 1 19 ? -12.008 -23.969 -3.4 1 86.88 19 GLU B C 1
ATOM 1066 O O . GLU B 1 19 ? -11.734 -25.078 -2.912 1 86.88 19 GLU B O 1
ATOM 1071 N N . PHE B 1 20 ? -11.742 -23.078 -2.578 1 76.31 20 PHE B N 1
ATOM 1072 C CA . PHE B 1 20 ? -11.922 -23.25 -1.141 1 76.31 20 PHE B CA 1
ATOM 1073 C C . PHE B 1 20 ? -12.906 -22.219 -0.592 1 76.31 20 PHE B C 1
ATOM 1075 O O . PHE B 1 20 ? -12.992 -21.094 -1.104 1 76.31 20 PHE B O 1
ATOM 1082 N N . GLY B 1 21 ? -14.172 -22.312 -0.521 1 64.81 21 GLY B N 1
ATOM 1083 C CA . GLY B 1 21 ? -15.336 -21.516 -0.157 1 64.81 21 GLY B CA 1
ATOM 1084 C C . GLY B 1 21 ? -15.18 -20.812 1.177 1 64.81 21 GLY B C 1
ATOM 1085 O O . GLY B 1 21 ? -14.664 -21.391 2.135 1 64.81 21 GLY B O 1
ATOM 1086 N N . GLY B 1 22 ? -14.953 -19.469 1.331 1 68.19 22 GLY B N 1
ATOM 1087 C CA . GLY B 1 22 ? -15.352 -18.734 2.523 1 68.19 22 GLY B CA 1
ATOM 1088 C C . GLY B 1 22 ? -14.188 -18.031 3.205 1 68.19 22 GLY B C 1
ATOM 1089 O O . GLY B 1 22 ? -14.219 -17.812 4.418 1 68.19 22 GLY B O 1
ATOM 1090 N N . ASP B 1 23 ? -13.156 -17.719 2.385 1 81.56 23 ASP B N 1
ATOM 1091 C CA . ASP B 1 23 ? -12.156 -16.938 3.102 1 81.56 23 ASP B CA 1
ATOM 1092 C C . ASP B 1 23 ? -12.188 -15.477 2.664 1 81.56 23 ASP B C 1
ATOM 1094 O O . ASP B 1 23 ? -12.977 -15.102 1.792 1 81.56 23 ASP B O 1
ATOM 1098 N N . TYR B 1 24 ? -11.617 -14.711 3.426 1 87.31 24 TYR B N 1
ATOM 1099 C CA . TYR B 1 24 ? -11.547 -13.281 3.152 1 87.31 24 TYR B CA 1
ATOM 1100 C C . TYR B 1 24 ? -10.102 -12.797 3.178 1 87.31 24 TYR B C 1
ATOM 1102 O O . TYR B 1 24 ? -9.258 -13.359 3.883 1 87.31 24 TYR B O 1
ATOM 1110 N N . VAL B 1 25 ? -9.805 -11.852 2.258 1 83.44 25 VAL B N 1
ATOM 1111 C CA . VAL B 1 25 ? -8.562 -11.094 2.342 1 83.44 25 VAL B CA 1
ATOM 1112 C C . VAL B 1 25 ? -8.812 -9.773 3.068 1 83.44 25 VAL B C 1
ATOM 1114 O O . VAL B 1 25 ? -9.766 -9.055 2.754 1 83.44 25 VAL B O 1
ATOM 1117 N N . VAL B 1 26 ? -7.961 -9.508 4.039 1 79.62 26 VAL B N 1
ATOM 1118 C CA . VAL B 1 26 ? -8.109 -8.281 4.824 1 79.62 26 VAL B CA 1
ATOM 1119 C C . VAL B 1 26 ? -7.301 -7.156 4.188 1 79.62 26 VAL B C 1
ATOM 1121 O O . VAL B 1 26 ? -6.145 -7.352 3.809 1 79.62 26 VAL B O 1
ATOM 1124 N N . LEU B 1 27 ? -8 -6.012 4.051 1 79 27 LEU B N 1
ATOM 1125 C CA . LEU B 1 27 ? -7.352 -4.836 3.492 1 79 27 LEU B CA 1
ATOM 1126 C C . LEU B 1 27 ? -6.898 -3.885 4.598 1 79 27 LEU B C 1
ATOM 1128 O O . LEU B 1 27 ? -7.055 -4.188 5.781 1 79 27 LEU B O 1
ATOM 1132 N N . VAL B 1 28 ? -6.312 -2.834 4.27 1 71.56 28 VAL B N 1
ATOM 1133 C CA . VAL B 1 28 ? -5.688 -1.903 5.203 1 71.56 28 VAL B CA 1
ATOM 1134 C C . VAL B 1 28 ? -6.754 -1.261 6.09 1 71.56 28 VAL B C 1
ATOM 1136 O O . VAL B 1 28 ? -6.484 -0.908 7.238 1 71.56 28 VAL B O 1
ATOM 1139 N N . ASP B 1 29 ? -8.008 -1.144 5.539 1 73.12 29 ASP B N 1
ATOM 1140 C CA . ASP B 1 29 ? -9.07 -0.511 6.316 1 73.12 29 ASP B CA 1
ATOM 1141 C C . ASP B 1 29 ? -9.945 -1.557 7.004 1 73.12 29 ASP B C 1
ATOM 1143 O O . ASP B 1 29 ? -11.078 -1.27 7.383 1 73.12 29 ASP B O 1
ATOM 1147 N N . ASP B 1 30 ? -9.508 -2.756 7.082 1 74.56 30 ASP B N 1
ATOM 1148 C CA . ASP B 1 30 ? -10.18 -3.871 7.742 1 74.56 30 ASP B CA 1
ATOM 1149 C C . ASP B 1 30 ? -11.375 -4.352 6.93 1 74.56 30 ASP B C 1
ATOM 1151 O O . ASP B 1 30 ? -12.148 -5.195 7.391 1 74.56 30 ASP B O 1
ATOM 1155 N N . ASN B 1 31 ? -11.5 -3.732 5.785 1 77.94 31 ASN B N 1
ATOM 1156 C CA . ASN B 1 31 ? -12.461 -4.34 4.871 1 77.94 31 ASN B CA 1
ATOM 1157 C C . ASN B 1 31 ? -11.945 -5.66 4.309 1 77.94 31 ASN B C 1
ATOM 1159 O O . ASN B 1 31 ? -10.742 -5.906 4.305 1 77.94 31 ASN B O 1
ATOM 1163 N N . GLU B 1 32 ? -12.953 -6.434 3.961 1 83.44 32 GLU B N 1
ATOM 1164 C CA . GLU B 1 32 ? -12.586 -7.77 3.5 1 83.44 32 GLU B CA 1
ATOM 1165 C C . GLU B 1 32 ? -13.07 -8.016 2.076 1 83.44 32 GLU B C 1
ATOM 1167 O O . GLU B 1 32 ? -14.133 -7.52 1.683 1 83.44 32 GLU B O 1
ATOM 1172 N N . ILE B 1 33 ? -12.25 -8.688 1.339 1 86.25 33 ILE B N 1
ATOM 1173 C CA . ILE B 1 33 ? -12.617 -9.164 0.011 1 86.25 33 ILE B CA 1
ATOM 1174 C C . ILE B 1 33 ? -12.922 -10.664 0.068 1 86.25 33 ILE B C 1
ATOM 1176 O O . ILE B 1 33 ? -12.094 -11.453 0.524 1 86.25 33 ILE B O 1
ATOM 1180 N N . LYS B 1 34 ? -14.172 -10.977 -0.318 1 91.12 34 LYS B N 1
ATOM 1181 C CA . LYS B 1 34 ? -14.508 -12.391 -0.367 1 91.12 34 LYS B CA 1
ATOM 1182 C C . LYS B 1 34 ? -13.727 -13.109 -1.467 1 91.12 34 LYS B C 1
ATOM 1184 O O . LYS B 1 34 ? -13.664 -12.633 -2.602 1 91.12 34 LYS B O 1
ATOM 1189 N N . VAL B 1 35 ? -13.117 -14.18 -1.068 1 92.88 35 VAL B N 1
ATOM 1190 C CA . VAL B 1 35 ? -1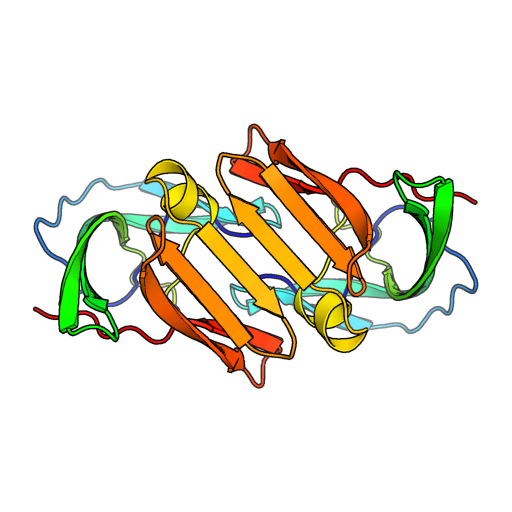2.344 -14.953 -2.035 1 92.88 35 VAL B CA 1
ATOM 1191 C C . VAL B 1 35 ? -12.984 -16.328 -2.234 1 92.88 35 VAL B C 1
ATOM 1193 O O . VAL B 1 35 ? -13.547 -16.891 -1.296 1 92.88 35 VAL B O 1
ATOM 1196 N N . HIS B 1 36 ? -12.906 -16.781 -3.396 1 93.31 36 HIS B N 1
ATOM 1197 C CA . HIS B 1 36 ? -13.609 -18.016 -3.756 1 93.31 36 HIS B CA 1
ATOM 1198 C C . HIS B 1 36 ? -12.633 -19.156 -3.994 1 93.31 36 HIS B C 1
ATOM 1200 O O . HIS B 1 36 ? -13.039 -20.312 -4.125 1 93.31 36 HIS B O 1
ATOM 1206 N N . GLY B 1 37 ? -11.383 -18.828 -4.039 1 92.5 37 GLY B N 1
ATOM 1207 C CA . GLY B 1 37 ? -10.414 -19.875 -4.285 1 92.5 37 GLY B CA 1
ATOM 1208 C C . GLY B 1 37 ? -8.977 -19.391 -4.23 1 92.5 37 GLY B C 1
ATOM 1209 O O . GLY B 1 37 ? -8.727 -18.203 -4.016 1 92.5 37 GLY B O 1
ATOM 1210 N N . ILE B 1 38 ? -8.117 -20.438 -4.285 1 92.81 38 ILE B N 1
ATOM 1211 C CA . ILE B 1 38 ? -6.676 -20.203 -4.324 1 92.81 38 ILE B CA 1
ATOM 1212 C C . ILE B 1 38 ? -6.102 -20.719 -5.641 1 92.81 38 ILE B C 1
ATOM 1214 O O . ILE B 1 38 ? -6.559 -21.734 -6.164 1 92.81 38 ILE B O 1
ATOM 1218 N N . CYS B 1 39 ? -5.227 -19.938 -6.129 1 91.31 39 CYS B N 1
ATOM 1219 C CA . CYS B 1 39 ? -4.711 -20.297 -7.445 1 91.31 39 CYS B CA 1
ATOM 1220 C C . CYS B 1 39 ? -3.258 -19.859 -7.594 1 91.31 39 CYS B C 1
ATOM 1222 O O . CYS B 1 39 ? -2.662 -19.328 -6.652 1 91.31 39 CYS B O 1
ATOM 1224 N N . ILE B 1 40 ? -2.676 -20.281 -8.711 1 90.5 40 ILE B N 1
ATOM 1225 C CA . ILE B 1 40 ? -1.371 -19.812 -9.164 1 90.5 40 ILE B CA 1
ATOM 1226 C C . ILE B 1 40 ? -1.542 -18.891 -10.375 1 90.5 40 ILE B C 1
ATOM 1228 O O . ILE B 1 40 ? -2.371 -19.156 -11.25 1 90.5 40 ILE B O 1
ATOM 1232 N N . VAL B 1 41 ? -0.862 -17.797 -10.344 1 87.69 41 VAL B N 1
ATOM 1233 C CA . VAL B 1 41 ? -0.847 -16.922 -11.516 1 87.69 41 VAL B CA 1
ATOM 1234 C C . VAL B 1 41 ? 0.569 -16.844 -12.078 1 87.69 41 VAL B C 1
ATOM 1236 O O . VAL B 1 41 ? 1.542 -16.781 -11.32 1 87.69 41 VAL B O 1
ATOM 1239 N N . LYS B 1 42 ? 0.653 -16.875 -13.406 1 82.94 42 LYS B N 1
ATOM 1240 C CA . LYS B 1 42 ? 1.916 -16.672 -14.109 1 82.94 42 LYS B CA 1
ATOM 1241 C C . LYS B 1 42 ? 1.992 -15.266 -14.695 1 82.94 42 LYS B C 1
ATOM 1243 O O . LYS B 1 42 ? 1.091 -14.844 -15.422 1 82.94 42 LYS B O 1
ATOM 1248 N N . ILE B 1 43 ? 2.973 -14.57 -14.258 1 79.06 43 ILE B N 1
ATOM 1249 C CA . ILE B 1 43 ? 3.121 -13.203 -14.75 1 79.06 43 ILE B CA 1
ATOM 1250 C C . ILE B 1 43 ? 4.426 -13.07 -15.531 1 79.06 43 ILE B C 1
ATOM 1252 O O . ILE B 1 43 ? 5.469 -13.57 -15.102 1 79.06 43 ILE B O 1
ATOM 1256 N N . LYS B 1 44 ? 4.328 -12.539 -16.688 1 79.81 44 LYS B N 1
ATOM 1257 C CA . LYS B 1 44 ? 5.523 -12.219 -17.469 1 79.81 44 LYS B CA 1
ATOM 1258 C C . LYS B 1 44 ? 6.113 -10.883 -17.047 1 79.81 44 LYS B C 1
ATOM 1260 O O . LYS B 1 44 ? 5.477 -9.836 -17.203 1 79.81 44 LYS B O 1
ATOM 1265 N N . MET B 1 45 ? 7.289 -10.953 -16.578 1 74.75 45 MET B N 1
ATOM 1266 C CA . MET B 1 45 ? 7.969 -9.75 -16.109 1 74.75 45 MET B CA 1
ATOM 1267 C C . MET B 1 45 ? 8.648 -9.031 -17.266 1 74.75 45 MET B C 1
ATOM 1269 O O . MET B 1 45 ? 8.766 -9.578 -18.359 1 74.75 45 MET B O 1
ATOM 1273 N N . HIS B 1 46 ? 8.93 -7.793 -17.078 1 71.88 46 HIS B N 1
ATOM 1274 C CA . HIS B 1 46 ? 9.492 -6.914 -18.094 1 71.88 46 HIS B CA 1
ATOM 1275 C C . HIS B 1 46 ? 10.758 -7.504 -18.703 1 71.88 46 HIS B C 1
ATOM 1277 O O . HIS B 1 46 ? 11.07 -7.258 -19.859 1 71.88 46 HIS B O 1
ATOM 1283 N N . GLU B 1 47 ? 11.516 -8.328 -17.922 1 71.06 47 GLU B N 1
ATOM 1284 C CA . GLU B 1 47 ? 12.766 -8.898 -18.438 1 71.06 47 GLU B CA 1
ATOM 1285 C C . GLU B 1 47 ? 12.5 -10.195 -19.203 1 71.06 47 GLU B C 1
ATOM 1287 O O . GLU B 1 47 ? 13.445 -10.883 -19.594 1 71.06 47 GLU B O 1
ATOM 1292 N N . GLY B 1 48 ? 11.266 -10.445 -19.484 1 72.44 48 GLY B N 1
ATOM 1293 C CA . GLY B 1 48 ? 10.922 -11.625 -20.25 1 72.44 48 GLY B CA 1
ATOM 1294 C C . GLY B 1 48 ? 10.812 -12.883 -19.406 1 72.44 48 GLY B C 1
ATOM 1295 O O . GLY B 1 48 ? 10.383 -13.93 -19.891 1 72.44 48 GLY B O 1
ATOM 1296 N N . THR B 1 49 ? 11.188 -12.766 -18.156 1 73.94 49 THR B N 1
ATOM 1297 C CA . THR B 1 49 ? 11.117 -13.93 -17.281 1 73.94 49 THR B CA 1
ATOM 1298 C C . THR B 1 49 ? 9.688 -14.148 -16.781 1 73.94 49 THR B C 1
ATOM 1300 O O . THR B 1 49 ? 8.945 -13.188 -16.562 1 73.94 49 THR B O 1
ATOM 1303 N N . MET B 1 50 ? 9.367 -15.469 -16.797 1 79.5 50 MET B N 1
ATOM 1304 C CA . MET B 1 50 ? 8.07 -15.859 -16.266 1 79.5 50 MET B CA 1
ATOM 1305 C C . MET B 1 50 ? 8.18 -16.203 -14.773 1 79.5 50 MET B C 1
ATOM 1307 O O . MET B 1 50 ? 9.102 -16.906 -14.359 1 79.5 50 MET B O 1
ATOM 1311 N N . LYS B 1 51 ? 7.246 -15.555 -14.008 1 79.69 51 LYS B N 1
ATOM 1312 C CA . LYS B 1 51 ? 7.195 -15.875 -12.586 1 79.69 51 LYS B CA 1
ATOM 1313 C C . LYS B 1 51 ? 5.824 -16.406 -12.188 1 79.69 51 LYS B C 1
ATOM 1315 O O . LYS B 1 51 ? 4.801 -15.93 -12.688 1 79.69 51 LYS B O 1
ATOM 1320 N N . MET B 1 52 ? 5.934 -17.406 -11.32 1 84.62 52 MET B N 1
ATOM 1321 C CA . MET B 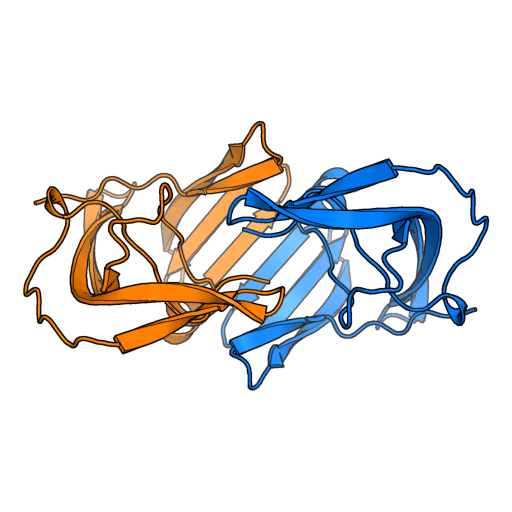1 52 ? 4.691 -17.984 -10.812 1 84.62 52 MET B CA 1
ATOM 1322 C C . MET B 1 52 ? 4.43 -17.516 -9.383 1 84.62 52 MET B C 1
ATOM 1324 O O . MET B 1 52 ? 5.309 -17.609 -8.523 1 84.62 52 MET B O 1
ATOM 1328 N N . PHE B 1 53 ? 3.262 -16.938 -9.211 1 83.94 53 PHE B N 1
ATOM 1329 C CA . PHE B 1 53 ? 2.838 -16.562 -7.871 1 83.94 53 PHE B CA 1
ATOM 1330 C C . PHE B 1 53 ? 1.769 -17.516 -7.355 1 83.94 53 PHE B C 1
ATOM 1332 O O . PHE B 1 53 ? 0.685 -17.625 -7.934 1 83.94 53 PHE B O 1
ATOM 1339 N N . GLY B 1 54 ? 2.139 -18.172 -6.32 1 88 54 GLY B N 1
ATOM 1340 C CA . GLY B 1 54 ? 1.196 -19.062 -5.652 1 88 54 GLY B CA 1
ATOM 1341 C C . GLY B 1 54 ? 0.389 -18.359 -4.57 1 88 54 GLY B C 1
ATOM 1342 O O . GLY B 1 54 ? 0.648 -17.203 -4.242 1 88 54 GLY B O 1
ATOM 1343 N N . ASP B 1 55 ? -0.606 -19.062 -4.16 1 87.69 55 ASP B N 1
ATOM 1344 C CA . ASP B 1 55 ? -1.441 -18.625 -3.045 1 87.69 55 ASP B CA 1
ATOM 1345 C C . ASP B 1 55 ? -2.135 -17.297 -3.369 1 87.69 55 ASP B C 1
ATOM 1347 O O . ASP B 1 55 ? -2.312 -16.453 -2.488 1 87.69 55 ASP B O 1
ATOM 1351 N N . VAL B 1 56 ? -2.357 -17.156 -4.652 1 90 56 VAL B N 1
ATOM 1352 C CA . VAL B 1 56 ? -3.15 -16 -5.082 1 90 56 VAL B CA 1
ATOM 1353 C C . VAL B 1 56 ? -4.629 -16.266 -4.809 1 90 56 VAL B C 1
ATOM 1355 O O . VAL B 1 56 ? -5.125 -17.375 -5.043 1 90 56 VAL B O 1
ATOM 1358 N N . ARG B 1 57 ? -5.258 -15.227 -4.27 1 91.5 57 ARG B N 1
ATOM 1359 C CA . ARG B 1 57 ? -6.676 -15.344 -3.943 1 91.5 57 ARG B CA 1
ATOM 1360 C C . ARG B 1 57 ? -7.547 -14.875 -5.102 1 91.5 57 ARG B C 1
ATOM 1362 O O . ARG B 1 57 ? -7.336 -13.781 -5.641 1 91.5 57 ARG B O 1
ATOM 1369 N N . HIS B 1 58 ? -8.461 -15.742 -5.48 1 92.94 58 HIS B N 1
ATOM 1370 C CA . HIS B 1 58 ? -9.398 -15.383 -6.543 1 92.94 58 HIS B CA 1
ATOM 1371 C C . HIS B 1 58 ? -10.625 -14.672 -5.98 1 92.94 58 HIS B C 1
ATOM 1373 O O . HIS B 1 58 ? -11.359 -15.234 -5.16 1 92.94 58 HIS B O 1
ATOM 1379 N N . ALA B 1 59 ? -10.836 -13.477 -6.367 1 91.88 59 ALA B N 1
ATOM 1380 C CA . ALA B 1 59 ? -12 -12.688 -5.973 1 91.88 59 ALA B CA 1
ATOM 1381 C C . ALA B 1 59 ? -12.75 -12.18 -7.195 1 91.88 59 ALA B C 1
ATOM 1383 O O . ALA B 1 59 ? -12.578 -11.031 -7.605 1 91.88 59 ALA B O 1
ATOM 1384 N N . PRO B 1 60 ? -13.664 -13 -7.68 1 90.12 60 PRO B N 1
ATOM 1385 C CA . PRO B 1 60 ? -14.289 -12.664 -8.961 1 90.12 60 PRO B CA 1
ATOM 1386 C C . PRO B 1 60 ? -15.195 -11.438 -8.875 1 90.12 60 PRO B C 1
ATOM 1388 O O . PRO B 1 60 ? -15.453 -10.789 -9.891 1 90.12 60 PRO B O 1
ATOM 1391 N N . LYS B 1 61 ? -15.648 -11.062 -7.66 1 88.25 61 LYS B N 1
ATOM 1392 C CA . LYS B 1 61 ? -16.547 -9.922 -7.516 1 88.25 61 LYS B CA 1
ATOM 1393 C C . LYS B 1 61 ? -15.766 -8.633 -7.246 1 88.25 61 LYS B C 1
ATOM 1395 O O . LYS B 1 61 ? -16.359 -7.559 -7.141 1 88.25 61 LYS B O 1
ATOM 1400 N N . PHE B 1 62 ? -14.461 -8.898 -7.16 1 83.56 62 PHE B N 1
ATOM 1401 C CA . PHE B 1 62 ? -13.586 -7.75 -6.988 1 83.56 62 PHE B CA 1
ATOM 1402 C C . PHE B 1 62 ? -13.086 -7.242 -8.336 1 83.56 62 PHE B C 1
ATOM 1404 O O . PHE B 1 62 ? -12.633 -8.023 -9.172 1 83.56 62 PHE B O 1
ATOM 1411 N N . GLU B 1 63 ? -13.125 -5.996 -8.648 1 78.25 63 GLU B N 1
ATOM 1412 C CA . GLU B 1 63 ? -12.914 -5.434 -9.984 1 78.25 63 GLU B CA 1
ATOM 1413 C C . GLU B 1 63 ? -11.438 -5.184 -10.242 1 78.25 63 GLU B C 1
ATOM 1415 O O . GLU B 1 63 ? -11.039 -4.879 -11.375 1 78.25 63 GLU B O 1
ATOM 14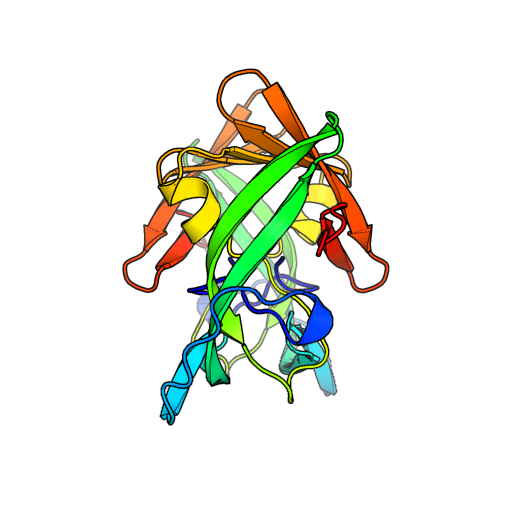20 N N . ARG B 1 64 ? -10.625 -5.426 -9.289 1 76.25 64 ARG B N 1
ATOM 1421 C CA . ARG B 1 64 ? -9.219 -5.098 -9.492 1 76.25 64 ARG B CA 1
ATOM 1422 C C . ARG B 1 64 ? -8.32 -6.262 -9.078 1 76.25 64 ARG B C 1
ATOM 1424 O O . ARG B 1 64 ? -8.758 -7.176 -8.375 1 76.25 64 ARG B O 1
ATOM 1431 N N . ASN B 1 65 ? -7.094 -6.148 -9.711 1 79.12 65 ASN B N 1
ATOM 1432 C CA . ASN B 1 65 ? -6.027 -7.02 -9.227 1 79.12 65 ASN B CA 1
ATOM 1433 C C . ASN B 1 65 ? -5.117 -6.301 -8.242 1 79.12 65 ASN B C 1
ATOM 1435 O O . ASN B 1 65 ? -4.816 -5.117 -8.414 1 79.12 65 ASN B O 1
ATOM 1439 N N . LEU B 1 66 ? -4.812 -7.039 -7.18 1 81.38 66 LEU B N 1
ATOM 1440 C CA . LEU B 1 66 ? -3.955 -6.441 -6.16 1 81.38 66 LEU B CA 1
ATOM 1441 C C . LEU B 1 66 ? -2.688 -7.266 -5.969 1 81.38 66 LEU B C 1
ATOM 1443 O O . LEU B 1 66 ? -2.738 -8.5 -5.957 1 81.38 66 LEU B O 1
ATOM 1447 N N . ILE B 1 67 ? -1.629 -6.516 -5.883 1 81.88 67 ILE B N 1
ATOM 1448 C CA . ILE B 1 67 ? -0.36 -7.152 -5.551 1 81.88 67 ILE B CA 1
ATOM 1449 C C . ILE B 1 67 ? -0.012 -6.879 -4.09 1 81.88 67 ILE B C 1
ATOM 1451 O O . ILE B 1 67 ? -0.068 -5.734 -3.635 1 81.88 67 ILE B O 1
ATOM 1455 N N . SER B 1 68 ? 0.296 -7.844 -3.346 1 82.12 68 SER B N 1
ATOM 1456 C CA . SER B 1 68 ? 0.717 -7.73 -1.952 1 82.12 68 SER B CA 1
ATOM 1457 C C . SER B 1 68 ? 2.223 -7.508 -1.846 1 82.12 68 SER B C 1
ATOM 1459 O O . SER B 1 68 ? 3.012 -8.406 -2.146 1 82.12 68 SER B O 1
ATOM 1461 N N . ILE B 1 69 ? 2.619 -6.41 -1.291 1 84.56 69 ILE B N 1
ATOM 1462 C CA . ILE B 1 69 ? 4.035 -6.109 -1.1 1 84.56 69 ILE B CA 1
ATOM 1463 C C . ILE B 1 69 ? 4.633 -7.078 -0.078 1 84.56 69 ILE B C 1
ATOM 1465 O O . ILE B 1 69 ? 5.789 -7.488 -0.205 1 84.56 69 ILE B O 1
ATOM 1469 N N . GLU B 1 70 ? 3.84 -7.43 0.908 1 83.06 70 GLU B N 1
ATOM 1470 C CA . GLU B 1 70 ? 4.293 -8.375 1.925 1 83.06 70 GLU B CA 1
ATOM 1471 C C . GLU B 1 70 ? 4.625 -9.734 1.31 1 83.06 70 GLU B C 1
ATOM 1473 O O . GLU B 1 70 ? 5.637 -10.344 1.652 1 83.06 70 GLU B O 1
ATOM 1478 N N . LYS B 1 71 ? 3.738 -10.172 0.449 1 84.38 71 LYS B N 1
ATOM 1479 C CA . LYS B 1 71 ? 3.973 -11.461 -0.196 1 84.38 71 LYS B CA 1
ATOM 1480 C C . LYS B 1 71 ? 5.184 -11.398 -1.122 1 84.38 71 LYS B C 1
ATOM 1482 O O . LYS B 1 71 ? 5.953 -12.359 -1.213 1 84.38 71 LYS B O 1
ATOM 1487 N N . LEU B 1 72 ? 5.348 -10.289 -1.837 1 86.94 72 LEU B N 1
ATOM 1488 C CA . LEU B 1 72 ? 6.547 -10.109 -2.65 1 86.94 72 LEU B CA 1
ATOM 1489 C C . LEU B 1 72 ? 7.801 -10.156 -1.784 1 86.94 72 LEU B C 1
ATOM 1491 O O . LEU B 1 72 ? 8.766 -10.852 -2.115 1 86.94 72 LEU B O 1
ATOM 1495 N N . ASP B 1 73 ? 7.734 -9.453 -0.724 1 89.44 73 ASP B N 1
ATOM 1496 C CA . ASP B 1 73 ? 8.867 -9.375 0.193 1 89.44 73 ASP B CA 1
ATOM 1497 C C . ASP B 1 73 ? 9.211 -10.75 0.763 1 89.44 73 ASP B C 1
ATOM 1499 O O . ASP B 1 73 ? 10.391 -11.109 0.86 1 89.44 73 ASP B O 1
ATOM 1503 N N . SER B 1 74 ? 8.203 -11.469 1.126 1 87.94 74 SER B N 1
ATOM 1504 C CA . SER B 1 74 ? 8.414 -12.797 1.698 1 87.94 74 SER B CA 1
ATOM 1505 C C . SER B 1 74 ? 9.078 -13.734 0.696 1 87.94 74 SER B C 1
ATOM 1507 O O . SER B 1 74 ? 9.648 -14.758 1.078 1 87.94 74 SER B O 1
ATOM 1509 N N . ARG B 1 75 ? 9.047 -13.406 -0.579 1 88.38 75 ARG B N 1
ATOM 1510 C CA . ARG B 1 75 ? 9.68 -14.188 -1.632 1 88.38 75 ARG B CA 1
ATOM 1511 C C . ARG B 1 75 ? 10.984 -13.539 -2.088 1 88.38 75 ARG B C 1
ATOM 1513 O O . ARG B 1 75 ? 11.422 -13.75 -3.219 1 88.38 75 ARG B O 1
ATOM 1520 N N . ALA B 1 76 ? 11.469 -12.57 -1.318 1 93.44 76 ALA B N 1
ATOM 1521 C CA . ALA B 1 76 ? 12.781 -11.961 -1.461 1 93.44 76 ALA B CA 1
ATOM 1522 C C . ALA B 1 76 ? 12.789 -10.93 -2.592 1 93.44 76 ALA B C 1
ATOM 1524 O O . ALA B 1 76 ? 13.828 -10.695 -3.213 1 93.44 76 ALA B O 1
ATOM 1525 N N . TYR B 1 77 ? 11.594 -10.445 -2.867 1 90 77 TYR B N 1
ATOM 1526 C CA . TYR B 1 77 ? 11.547 -9.289 -3.754 1 90 77 TYR B CA 1
ATOM 1527 C C . TYR B 1 77 ? 11.617 -7.992 -2.959 1 90 77 TYR B C 1
ATOM 1529 O O . TYR B 1 77 ? 11.078 -7.902 -1.854 1 90 77 TYR B O 1
ATOM 1537 N N . ALA B 1 78 ? 12.305 -7.094 -3.59 1 94.25 78 ALA B N 1
ATOM 1538 C CA . ALA B 1 78 ? 12.336 -5.738 -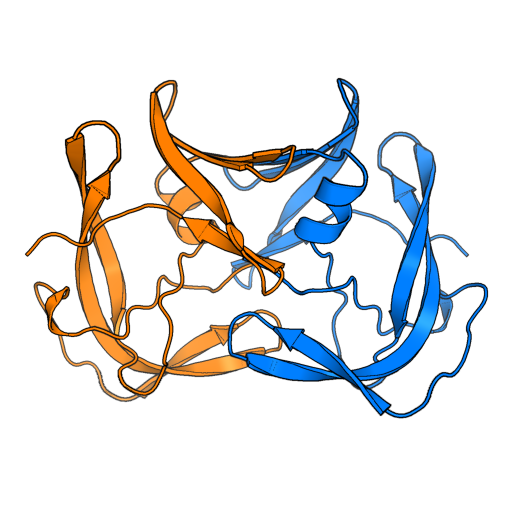3.047 1 94.25 78 ALA B CA 1
ATOM 1539 C C . ALA B 1 78 ? 11.453 -4.797 -3.859 1 94.25 78 ALA B C 1
ATOM 1541 O O . ALA B 1 78 ? 11.344 -4.941 -5.078 1 94.25 78 ALA B O 1
ATOM 1542 N N . CYS B 1 79 ? 10.82 -3.865 -3.176 1 91.88 79 CYS B N 1
ATOM 1543 C CA . CYS B 1 79 ? 9.969 -2.875 -3.826 1 91.88 79 CYS B CA 1
ATOM 1544 C C . CYS B 1 79 ? 10.375 -1.461 -3.436 1 91.88 79 CYS B C 1
ATOM 1546 O O . CYS B 1 79 ? 10.641 -1.188 -2.262 1 91.88 79 CYS B O 1
ATOM 1548 N N . SER B 1 80 ? 10.414 -0.628 -4.434 1 93.56 80 SER B N 1
ATOM 1549 C CA . SER B 1 80 ? 10.75 0.761 -4.141 1 93.56 80 SER B CA 1
ATOM 1550 C C . SER B 1 80 ? 9.898 1.722 -4.957 1 93.56 80 SER B C 1
ATOM 1552 O O . SER B 1 80 ? 9.555 1.433 -6.105 1 93.56 80 SER B O 1
ATOM 1554 N N . VAL B 1 81 ? 9.57 2.824 -4.34 1 90.75 81 VAL B N 1
ATOM 1555 C CA . VAL B 1 81 ? 8.82 3.902 -4.98 1 90.75 81 VAL B CA 1
ATOM 1556 C C . VAL B 1 81 ? 9.617 5.203 -4.898 1 90.75 81 VAL B C 1
ATOM 1558 O O . VAL B 1 81 ? 10.062 5.598 -3.818 1 90.75 81 VAL B O 1
ATOM 1561 N N . GLU B 1 82 ? 9.781 5.797 -6.094 1 94 82 GLU B N 1
ATOM 1562 C CA . GLU B 1 82 ? 10.477 7.082 -6.16 1 94 82 GLU B CA 1
ATOM 1563 C C . GLU B 1 82 ? 10.156 7.816 -7.461 1 94 82 GLU B C 1
ATOM 1565 O O . GLU B 1 82 ? 10.266 7.242 -8.547 1 94 82 GLU B O 1
ATOM 1570 N N . GLY B 1 83 ? 9.75 9.07 -7.266 1 91.69 83 GLY B N 1
ATOM 1571 C CA . GLY B 1 83 ? 9.57 9.906 -8.438 1 91.69 83 GLY B CA 1
ATOM 1572 C C . GLY B 1 83 ? 8.445 9.438 -9.344 1 91.69 83 GLY B C 1
ATOM 1573 O O . GLY B 1 83 ? 8.57 9.477 -10.57 1 91.69 83 GLY B O 1
ATOM 1574 N N . GLY B 1 84 ? 7.477 8.852 -8.789 1 86.31 84 GLY B N 1
ATOM 1575 C CA . GLY B 1 84 ? 6.328 8.398 -9.555 1 86.31 84 GLY B CA 1
ATOM 1576 C C . GLY B 1 84 ? 6.492 6.992 -10.094 1 86.31 84 GLY B C 1
ATOM 1577 O O . GLY B 1 84 ? 5.578 6.457 -10.734 1 86.31 84 GLY B O 1
ATOM 1578 N N . ASP B 1 85 ? 7.699 6.406 -9.82 1 89.12 85 ASP B N 1
ATOM 1579 C CA . ASP B 1 85 ? 7.957 5.062 -10.328 1 89.12 85 ASP B CA 1
ATOM 1580 C C . ASP B 1 85 ? 7.98 4.043 -9.195 1 89.12 85 ASP B C 1
ATOM 1582 O O . ASP B 1 85 ? 8.461 4.336 -8.094 1 89.12 85 ASP B O 1
ATOM 1586 N N . ILE B 1 86 ? 7.453 2.918 -9.492 1 86.88 86 ILE B N 1
ATOM 1587 C CA . ILE B 1 86 ? 7.625 1.774 -8.602 1 86.88 86 ILE B CA 1
ATOM 1588 C C . ILE B 1 86 ? 8.484 0.713 -9.289 1 86.88 86 ILE B C 1
ATOM 1590 O O . ILE B 1 86 ? 8.344 0.469 -10.484 1 86.88 86 ILE B O 1
ATOM 1594 N N . LYS B 1 87 ? 9.406 0.171 -8.547 1 90.25 87 LYS B N 1
ATOM 1595 C CA . LYS B 1 87 ? 10.297 -0.879 -9.031 1 90.25 87 LYS B CA 1
ATOM 1596 C C . LYS B 1 87 ? 10.25 -2.105 -8.125 1 90.25 87 LYS B C 1
ATOM 1598 O O . LYS B 1 87 ? 10.25 -1.977 -6.902 1 90.25 87 LYS B O 1
ATOM 1603 N N . VAL B 1 88 ? 10.125 -3.195 -8.75 1 88.38 88 VAL B N 1
ATOM 1604 C CA . VAL B 1 88 ? 10.211 -4.469 -8.047 1 88.38 88 VAL B CA 1
ATOM 1605 C C . VAL B 1 88 ? 11.445 -5.238 -8.516 1 88.38 88 VAL B C 1
ATOM 1607 O O . VAL B 1 88 ? 11.664 -5.398 -9.719 1 88.38 88 VAL B O 1
ATOM 1610 N N . SER B 1 89 ? 12.227 -5.629 -7.566 1 93.31 89 SER B N 1
ATOM 1611 C CA . SER B 1 89 ? 13.469 -6.309 -7.914 1 93.31 89 SER B CA 1
ATOM 1612 C C . SER B 1 89 ? 13.641 -7.59 -7.105 1 93.31 89 SER B C 1
ATOM 1614 O O . SER B 1 89 ? 13.094 -7.719 -6.008 1 93.31 89 SER B O 1
ATOM 1616 N N . HIS B 1 90 ? 14.312 -8.469 -7.707 1 90.31 90 HIS B N 1
ATOM 1617 C CA . HIS B 1 90 ? 14.836 -9.656 -7.043 1 90.31 90 HIS B CA 1
ATOM 1618 C C . HIS B 1 90 ? 16.359 -9.68 -7.082 1 90.31 90 HIS B C 1
ATOM 1620 O O . HIS B 1 90 ? 16.953 -9.789 -8.156 1 90.31 90 HIS B O 1
ATOM 1626 N N . ASP B 1 91 ? 17 -9.469 -5.898 1 88.88 91 ASP B N 1
ATOM 1627 C CA . ASP B 1 91 ? 18.438 -9.242 -5.836 1 88.88 91 ASP B CA 1
ATOM 1628 C C . ASP B 1 91 ? 18.828 -8 -6.641 1 88.88 91 ASP B C 1
ATOM 1630 O O . ASP B 1 91 ? 18.344 -6.902 -6.375 1 88.88 91 ASP B O 1
ATOM 1634 N N . VAL B 1 92 ? 19.625 -8.164 -7.715 1 86.31 92 VAL B N 1
ATOM 1635 C CA . VAL B 1 92 ? 20.109 -6.996 -8.438 1 86.31 92 VAL B CA 1
ATOM 1636 C C . VAL B 1 92 ? 19.281 -6.785 -9.703 1 86.31 92 VAL B C 1
ATOM 1638 O O . VAL B 1 92 ? 19.422 -5.766 -10.383 1 86.31 92 VAL B O 1
ATOM 1641 N N . LEU B 1 93 ? 18.359 -7.641 -9.93 1 86.5 93 LEU B N 1
ATOM 1642 C CA . LEU B 1 93 ? 17.625 -7.609 -11.188 1 86.5 93 LEU B CA 1
ATOM 1643 C C . LEU B 1 93 ? 16.266 -6.934 -10.992 1 86.5 93 LEU B C 1
ATOM 1645 O O . LEU B 1 93 ? 15.469 -7.355 -10.156 1 86.5 93 LEU B O 1
ATOM 1649 N N . VAL B 1 94 ? 16.078 -5.883 -11.727 1 87.19 94 VAL B N 1
ATOM 1650 C CA . VAL B 1 94 ? 14.75 -5.27 -11.758 1 87.19 94 VAL B CA 1
ATOM 1651 C C . VAL B 1 94 ? 13.797 -6.145 -12.57 1 87.19 94 VAL B C 1
ATOM 1653 O O . VAL B 1 94 ? 14 -6.344 -13.773 1 87.19 94 VAL B O 1
ATOM 1656 N N . VAL B 1 95 ? 12.734 -6.578 -11.891 1 84.5 95 VAL B N 1
ATOM 1657 C CA . VAL B 1 95 ? 11.867 -7.562 -12.523 1 84.5 95 VAL B CA 1
ATOM 1658 C C . VAL B 1 95 ? 10.664 -6.859 -13.148 1 84.5 95 VAL B C 1
ATOM 1660 O O . VAL B 1 95 ? 10.086 -7.348 -14.125 1 84.5 95 VAL B O 1
ATOM 1663 N N . THR B 1 96 ? 10.203 -5.805 -12.578 1 82.5 96 THR B N 1
ATOM 1664 C CA . THR B 1 96 ? 9.078 -5.055 -13.141 1 82.5 96 THR B CA 1
ATOM 1665 C C . THR B 1 96 ? 9.078 -3.619 -12.625 1 82.5 96 THR B C 1
ATOM 1667 O O . THR B 1 96 ? 9.656 -3.332 -11.57 1 82.5 96 THR B O 1
ATOM 1670 N N . LYS B 1 97 ? 8.562 -2.814 -13.484 1 83.31 97 LYS B N 1
ATOM 1671 C CA . LYS B 1 97 ? 8.359 -1.411 -13.133 1 83.31 97 LYS B CA 1
ATOM 1672 C C . LYS B 1 97 ? 6.902 -1.003 -13.336 1 83.31 97 LYS B C 1
ATOM 1674 O O . LYS B 1 97 ? 6.148 -1.691 -14.023 1 83.31 97 LYS B O 1
ATOM 1679 N N . GLY B 1 98 ? 6.543 -0.033 -12.562 1 81.44 98 GLY B N 1
ATOM 1680 C CA . GLY B 1 98 ? 5.211 0.539 -12.703 1 81.44 98 GLY B CA 1
ATOM 1681 C C . GLY B 1 98 ? 5.176 2.035 -12.453 1 81.44 98 GLY B C 1
ATOM 1682 O O . GLY B 1 98 ? 6.219 2.658 -12.234 1 81.44 98 GLY B O 1
ATOM 1683 N N . LYS B 1 99 ? 3.92 2.545 -12.68 1 80.88 99 LYS B N 1
ATOM 1684 C CA . LYS B 1 99 ? 3.764 3.99 -12.547 1 80.88 99 LYS B CA 1
ATOM 1685 C C . LYS B 1 99 ? 2.535 4.336 -11.703 1 80.88 99 LYS B C 1
ATOM 1687 O O . LYS B 1 99 ? 1.593 3.547 -11.625 1 80.88 99 LYS B O 1
ATOM 1692 N N . LEU B 1 100 ? 2.656 5.441 -11.156 1 70.31 100 LEU B N 1
ATOM 1693 C CA . LEU B 1 100 ? 1.511 6.027 -10.469 1 70.31 100 LEU B CA 1
ATOM 1694 C C . LEU B 1 100 ? 0.364 6.277 -11.445 1 70.31 100 LEU B C 1
ATOM 1696 O O . LEU B 1 100 ? 0.572 6.832 -12.523 1 70.31 100 LEU B O 1
ATOM 1700 N N . MET B 1 101 ? -0.768 5.773 -10.953 1 68.75 101 MET B N 1
ATOM 1701 C CA . MET B 1 101 ? -1.956 5.926 -11.781 1 68.75 101 MET B CA 1
ATOM 1702 C C . MET B 1 101 ? -2.74 7.172 -11.391 1 68.75 101 MET B C 1
ATOM 1704 O O . MET B 1 101 ? -2.422 7.82 -10.391 1 68.75 101 MET B O 1
ATOM 1708 N N . HIS B 1 102 ? -3.713 7.457 -12.305 1 66.38 102 HIS B N 1
ATOM 1709 C CA . HIS B 1 102 ? -4.531 8.648 -12.117 1 66.38 102 HIS B CA 1
ATOM 1710 C C . HIS B 1 102 ? -5.312 8.57 -10.805 1 66.38 102 HIS B C 1
ATOM 1712 O O . HIS B 1 102 ? -5.613 9.602 -10.195 1 66.38 102 HIS B O 1
ATOM 1718 N N . ASN B 1 103 ? -5.59 7.418 -10.391 1 60.41 103 ASN B N 1
ATOM 1719 C CA . ASN B 1 103 ? -6.367 7.273 -9.164 1 60.41 103 ASN B CA 1
ATOM 1720 C C . ASN B 1 103 ? -5.469 7.289 -7.93 1 60.41 103 ASN B C 1
ATOM 1722 O O . ASN B 1 103 ? -5.914 6.938 -6.836 1 60.41 103 ASN B O 1
ATOM 1726 N N . LYS B 1 104 ? -4.223 7.57 -8.219 1 60.69 104 LYS B N 1
ATOM 1727 C CA . LYS B 1 104 ? -3.232 7.812 -7.168 1 60.69 104 LYS B CA 1
ATOM 1728 C C . LYS B 1 104 ? -2.768 6.5 -6.543 1 60.69 104 LYS B C 1
ATOM 1730 O O . LYS B 1 104 ? -2.248 6.488 -5.426 1 60.69 104 LYS B O 1
ATOM 1735 N N . LEU B 1 105 ? -3.094 5.395 -7.297 1 62.88 105 LEU B N 1
ATOM 1736 C CA . LEU B 1 105 ? -2.545 4.086 -6.945 1 62.88 105 LEU B CA 1
ATOM 1737 C C . LEU B 1 105 ? -1.438 3.682 -7.91 1 62.88 105 LEU B C 1
ATOM 1739 O O . LEU B 1 105 ? -1.421 4.125 -9.062 1 62.88 105 LEU B O 1
ATOM 1743 N N . TYR B 1 106 ? -0.477 2.992 -7.383 1 64.38 106 TYR B N 1
ATOM 1744 C CA . TYR B 1 106 ? 0.578 2.488 -8.258 1 64.38 106 TYR B CA 1
ATOM 1745 C C . TYR B 1 106 ? 0.144 1.203 -8.945 1 64.38 106 TYR B C 1
ATOM 1747 O O . TYR B 1 106 ? -0.447 0.32 -8.32 1 64.38 106 TYR B O 1
ATOM 1755 N N . LYS B 1 107 ? 0.188 1.257 -10.281 1 58.34 107 LYS B N 1
ATOM 1756 C CA . LYS B 1 107 ? -0.064 0.061 -11.078 1 58.34 107 LYS B CA 1
ATOM 1757 C C . LYS B 1 107 ? 1.242 -0.59 -11.523 1 58.34 107 LYS B C 1
ATOM 1759 O O . LYS B 1 107 ? 2.119 0.078 -12.07 1 58.34 107 LYS B O 1
ATOM 1764 N N . LEU B 1 108 ? 1.493 -1.855 -11.07 1 50.41 108 LEU B N 1
ATOM 1765 C CA . LEU B 1 108 ? 2.639 -2.617 -11.555 1 50.41 108 LEU B CA 1
ATOM 1766 C C . LEU B 1 108 ? 2.406 -3.102 -12.977 1 50.41 108 LEU B C 1
ATOM 1768 O O . LEU B 1 108 ? 1.287 -3.473 -13.344 1 50.41 108 LEU B O 1
ATOM 1772 N N . ILE B 1 109 ? 3.375 -2.875 -13.766 1 48.09 109 ILE B N 1
ATOM 1773 C CA . ILE B 1 109 ? 3.316 -3.357 -15.141 1 48.09 109 ILE B CA 1
ATOM 1774 C C . ILE B 1 109 ? 3.697 -4.836 -15.188 1 48.09 109 ILE B C 1
ATOM 1776 O O . ILE B 1 109 ? 4.762 -5.223 -14.703 1 48.09 109 ILE B O 1
ATOM 1780 N N . GLY B 1 110 ? 2.781 -5.695 -15.367 1 49.22 110 GLY B N 1
ATOM 1781 C CA . GLY B 1 110 ? 2.941 -7.121 -15.617 1 49.22 110 GLY B CA 1
ATOM 1782 C C . GLY B 1 110 ? 1.746 -7.738 -16.312 1 49.22 110 GLY B C 1
ATOM 1783 O O . GLY B 1 110 ? 0.678 -7.129 -16.391 1 49.22 110 GLY B O 1
ATOM 1784 N N . SER B 1 111 ? 2.096 -8.641 -17.297 1 45.59 111 SER B N 1
ATOM 1785 C CA . SER B 1 111 ? 1.019 -9.328 -18 1 45.59 111 SER B CA 1
ATOM 1786 C C . SER B 1 111 ? 0.881 -10.773 -17.516 1 45.59 111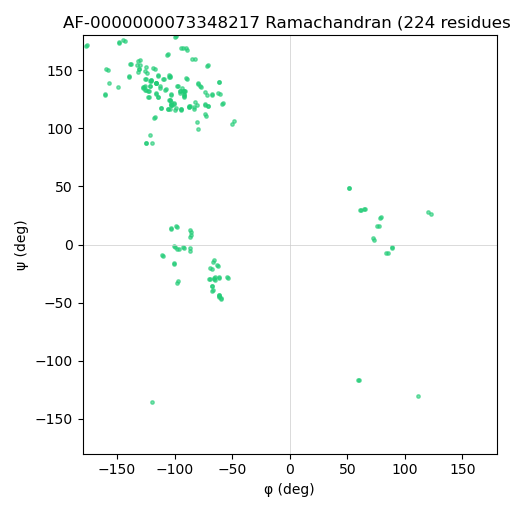 SER B C 1
ATOM 1788 O O . SER B 1 111 ? 1.881 -11.477 -17.359 1 45.59 111 SER B O 1
ATOM 1790 N N . A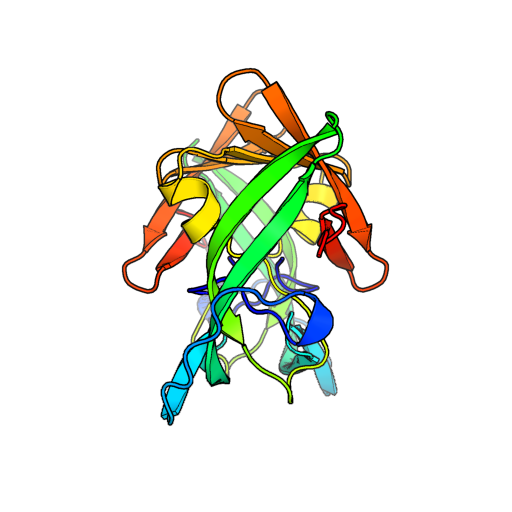LA B 1 112 ? -0.305 -11.016 -16.922 1 49.06 112 ALA B N 1
ATOM 1791 C CA . ALA B 1 112 ? -0.577 -12.43 -16.641 1 49.06 112 ALA B CA 1
ATOM 1792 C C . ALA B 1 112 ? -0.54 -13.258 -17.922 1 49.06 112 ALA B C 1
ATOM 1794 O O . ALA B 1 112 ? -0.975 -12.797 -18.984 1 49.06 112 ALA B O 1
ATOM 1795 N N . VAL B 1 113 ? 0.352 -14.336 -18.031 1 45.91 113 VAL B N 1
ATOM 1796 C CA . VAL B 1 113 ? 0.427 -15.203 -19.188 1 45.91 113 VAL B CA 1
ATOM 1797 C C . VAL B 1 113 ? -0.219 -16.547 -18.875 1 45.91 113 VAL B C 1
ATOM 1799 O O . VAL B 1 113 ? -0.181 -17.016 -17.734 1 45.91 113 VAL B O 1
ATOM 1802 N N . GLN B 1 114 ? -1.226 -16.984 -19.688 1 52.22 114 GLN B N 1
ATOM 1803 C CA . GLN B 1 114 ? -1.789 -18.328 -19.625 1 52.22 114 GLN B CA 1
ATOM 1804 C C . GLN B 1 114 ? -0.758 -19.375 -20.016 1 52.22 114 GLN B C 1
ATOM 1806 O O . GLN B 1 114 ? 0.08 -19.141 -20.891 1 52.22 114 GLN B O 1
#

Sequence (228 aa):
FTCSFHVCSKKEWLDNYEEFGGDYVVLVDDNEIKVHGICIVKIKMHEGTMKMFGDVRHAPKFERNLISIEKLDSRAYACSVEGGDIKVSHDVLVVTKGKLMHNKLYKLIGSAVQFTCSFHVCSKKEWLDNYEEFGGDYVVLVDDNEIKVHGICIVKIKMHEGTMKMFGDVRHAPKFERNLISIEKLDSRAYACSVEGGDIKVSHDVLVVTKGKLMHNKLYKLIGSAVQ

Solvent-accessible surface area (backbone atoms only — not comparable to full-atom values): 11840 Å² total; per-residue (Å²): 83,46,26,57,44,31,32,38,34,58,67,79,38,52,35,81,71,40,79,46,85,77,48,68,43,49,37,79,84,70,45,68,45,67,25,50,25,36,21,29,34,34,31,38,30,76,74,70,48,78,44,76,42,66,69,23,30,30,17,71,90,40,94,57,73,43,72,16,60,56,53,42,22,76,70,58,24,31,39,36,36,44,80,56,32,35,41,33,22,49,84,90,42,70,38,30,52,24,40,59,37,94,81,45,26,53,45,75,52,61,46,69,44,118,82,48,26,60,46,31,32,38,31,57,67,80,38,51,36,82,69,40,77,48,83,79,48,65,42,49,38,78,84,70,46,66,43,67,25,50,25,36,22,31,34,34,32,37,28,76,75,70,48,77,43,77,43,68,71,23,30,31,18,72,90,40,93,56,73,43,74,16,60,54,53,41,22,76,70,56,24,30,37,35,36,45,79,58,32,35,40,34,23,48,84,91,42,70,39,29,49,27,38,61,38,93,81,43,27,51,44,74,52,62,44,70,45,120

Radius of gyration: 17.86 Å; Cα contacts (8 Å, |Δi|>4): 601; chains: 2; bounding box: 38×48×40 Å

Organism: Populus trichocarpa (NCBI:txid3694)

Nearest PDB structures (foldseek):
  7vfk-assembly1_B  TM=5.297E-01  e=4.928E+00  Staphylococcus aureus subsp. aureus USA300
  8qo9-assembly1_B3  TM=2.737E-01  e=3.064E+00  Homo sapiens
  7vfk-assembly1_B  TM=5.311E-01  e=4.933E+00  Staphylococcus aureus subsp. aureus USA300
  8qo9-assembly1_B3  TM=2.710E-01  e=2.356E+00  Homo sapiens

Secondary structure (DSSP, 8-state):
---SS-EE--GGGEEEEEEEEEEEEE-TTS-EEEEEEEEEEEEE-TTS-EEEEEEEEE-TT--S-B--HHHHHHTTEEEEEETTEEEEEETTEEEEEEEE-TTSPEEE--EE--/---SS-EE--GGGEEEEEEEEEEEEE-TTS-EEEEEEEEEEEEE-TTS-EEEEEEEEE-TT--S-B--HHHHHHTTEEEEEETTEEEEEETTEEEEEEEE-TTS-EEE--EE--